Protein AF-A0A3L6STB2-F1 (afdb_monomer)

Radius of gyration: 24.0 Å; Cα contacts (8 Å, |Δi|>4): 529; chains: 1; bounding box: 56×58×70 Å

Foldseek 3Di:
DADPDPPDDDDDPVRVCPDPPDDVDDDDDDDPVVVLVVQQFFDDAFDDPVPADDPPGHRGHDDDDPDDDDDDDDDDDDDDDDDWDWDKDQFDPASLAEEEEAEEDDALAACLQQAVLSVVLQVVPGADDDPNVQLVSCLVHYQAYEYEGGQWAAQAKAKEWDQQCVVVLCVLPVDYHHDDDPPDDCCCVCPVSVGTYMYIYRDDDDHHPQPSHNPSHPVCCCPGTDVVCVSSVVSSVSRVSLLCCCFWVPDRRTQLLRVLVVLVVVQVVVVVVCPPHPDDCVVVNVVSVVSNVVSVVVVVVVVVVVVPDDDDTGGHMYIRHYD

Organism: Panicum miliaceum (NCBI:txid4540)

Sequence (323 aa):
MWASSDGCERLSVEEAMRTDDMPLIPALPVSARDAMEIHGAIGGAVAPAGWQGRKDGPVYRLGPGPAVLNLTYLGNDTMATIENVFAIIEGAEEPDRYVILGNHRDAWTFGASDPNSGTAAMIETGSTEWVEENQEMLSSRAVAYLNIDVSVVDPGFLPSTTPQLDKLLQEITKVVLRLGDGGSDYSAFAQHAGIPSMNIVFGEGPGYPVYHSLYDDYVWMAKFGDPGFRRHVAAASIWGMMALRLANDEIIPFNYMSYASELEAYTKVLENGLKGTTVTCSPLYNSIKDLRTAATKANNEQKEYFVYLYPAVKTCKLACLAL

Nearest PDB structures (foldseek):
  3fec-assembly1_A  TM=8.776E-01  e=2.153E-17  Homo sapiens
  5d29-assembly1_A-2  TM=8.837E-01  e=7.493E-17  Homo sapiens
  2c6c-assembly1_A-2  TM=8.767E-01  e=7.976E-17  Homo sapiens
  7zqs-assembly1_D  TM=8.408E-01  e=1.830E-12  Homo sapiens
  6wrv-assembly1_E  TM=8.395E-01  e=7.215E-12  Homo sapiens

Structure (mmCIF, N/CA/C/O backbone):
data_AF-A0A3L6STB2-F1
#
_entry.id   AF-A0A3L6STB2-F1
#
loop_
_atom_site.group_PDB
_atom_site.id
_atom_site.type_symbol
_atom_site.label_atom_id
_atom_site.label_alt_id
_atom_site.label_comp_id
_atom_site.label_asym_id
_atom_site.label_entity_id
_atom_site.label_seq_id
_atom_site.pdbx_PDB_ins_code
_atom_site.Cartn_x
_atom_site.Cartn_y
_atom_site.Cartn_z
_atom_site.occupancy
_atom_site.B_iso_or_equiv
_atom_site.auth_seq_id
_atom_site.auth_comp_id
_atom_site.auth_asym_id
_atom_site.auth_atom_id
_atom_site.pdbx_PDB_model_num
ATOM 1 N N . MET A 1 1 ? -15.589 7.011 -5.390 1.00 58.09 1 MET A N 1
ATOM 2 C CA . MET A 1 1 ? -15.873 6.603 -6.790 1.00 58.09 1 MET A CA 1
ATOM 3 C C . MET A 1 1 ? -17.269 5.985 -6.822 1.00 58.09 1 MET A C 1
ATOM 5 O O . MET A 1 1 ? -17.983 6.172 -5.843 1.00 58.09 1 ME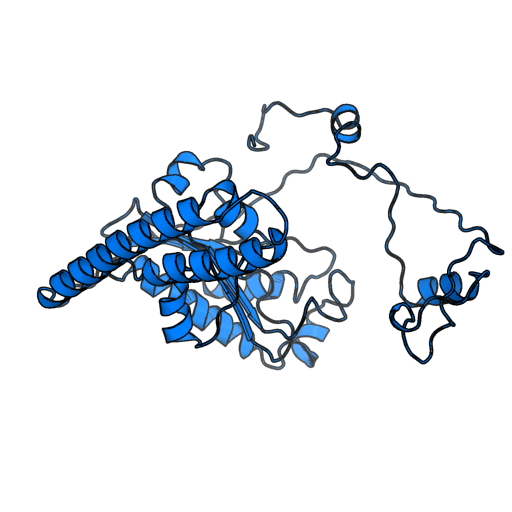T A O 1
ATOM 9 N N . TRP A 1 2 ? -17.700 5.346 -7.910 1.00 72.69 2 TRP A N 1
ATOM 10 C CA . TRP A 1 2 ? -18.906 4.501 -7.945 1.00 72.69 2 TRP A CA 1
ATOM 11 C C . TRP A 1 2 ? -18.439 3.077 -8.284 1.00 72.69 2 TRP A C 1
ATOM 13 O O . TRP A 1 2 ? -17.549 2.940 -9.120 1.00 72.69 2 TRP A O 1
ATOM 23 N N . ALA A 1 3 ? -19.005 2.048 -7.648 1.00 82.56 3 ALA A N 1
ATOM 24 C CA . ALA A 1 3 ? -18.597 0.658 -7.873 1.00 82.56 3 ALA A CA 1
ATOM 25 C C . ALA A 1 3 ? -18.819 0.222 -9.336 1.00 82.56 3 ALA A C 1
ATOM 27 O O . ALA A 1 3 ? -19.795 0.637 -9.972 1.00 82.56 3 ALA A O 1
ATOM 28 N N . SER A 1 4 ? -17.964 -0.660 -9.867 1.00 85.12 4 SER A N 1
ATOM 29 C CA . SER A 1 4 ? -18.067 -1.175 -11.249 1.00 85.12 4 SER A CA 1
ATOM 30 C C . SER A 1 4 ? -19.144 -2.266 -11.405 1.00 85.12 4 SER A C 1
ATOM 32 O O . SER A 1 4 ? -18.900 -3.341 -11.950 1.00 85.12 4 SER A O 1
ATOM 34 N N . SER A 1 5 ? -20.363 -2.002 -10.934 1.00 87.06 5 SER A N 1
ATOM 35 C CA . SER A 1 5 ? -21.489 -2.942 -10.946 1.00 87.06 5 SER A CA 1
ATOM 36 C C . SER A 1 5 ? -22.222 -3.027 -12.296 1.00 87.06 5 SER A C 1
ATOM 38 O O . SER A 1 5 ? -21.994 -2.241 -13.230 1.00 87.06 5 SER A O 1
ATOM 40 N N . ASP A 1 6 ? -23.117 -4.009 -12.420 1.00 85.94 6 ASP A N 1
ATOM 41 C CA . ASP A 1 6 ? -24.005 -4.144 -13.576 1.00 85.94 6 ASP A CA 1
ATOM 42 C C . ASP A 1 6 ? -24.894 -2.904 -13.736 1.00 85.94 6 ASP A C 1
ATOM 44 O O . ASP A 1 6 ? -25.554 -2.447 -12.804 1.00 85.94 6 ASP A O 1
ATOM 48 N N . GLY A 1 7 ? -24.909 -2.348 -14.949 1.00 84.56 7 GLY A N 1
ATOM 49 C CA . GLY A 1 7 ? -25.684 -1.151 -15.277 1.00 84.56 7 GLY A CA 1
ATOM 50 C C . GLY A 1 7 ? -25.113 0.178 -14.763 1.00 84.56 7 GLY A C 1
ATOM 51 O O . GLY A 1 7 ? -25.726 1.209 -15.036 1.00 84.56 7 GLY A O 1
ATOM 52 N N . CYS A 1 8 ? -23.965 0.200 -14.068 1.00 86.06 8 CYS A N 1
ATOM 53 C CA . CYS A 1 8 ? -23.343 1.467 -13.671 1.00 86.06 8 CYS A CA 1
ATOM 54 C C . CYS A 1 8 ? -22.773 2.244 -14.876 1.00 86.06 8 CYS A C 1
ATOM 56 O O . CYS A 1 8 ? -22.322 1.656 -15.870 1.00 86.06 8 CYS A O 1
ATOM 58 N N . GLU A 1 9 ? -22.812 3.575 -14.783 1.00 88.44 9 GLU A N 1
ATOM 59 C CA . GLU A 1 9 ? -22.258 4.488 -15.785 1.00 88.44 9 GLU A CA 1
ATOM 60 C C . GLU A 1 9 ? -20.727 4.384 -15.820 1.00 88.44 9 GLU A C 1
ATOM 62 O O . GLU A 1 9 ? -20.067 4.339 -14.782 1.00 88.44 9 GLU A O 1
ATOM 67 N N . ARG A 1 10 ? -20.159 4.321 -17.027 1.00 87.06 10 ARG A N 1
ATOM 68 C CA . ARG A 1 10 ? -18.723 4.152 -17.270 1.00 87.06 10 ARG A CA 1
ATOM 69 C C . ARG A 1 10 ? -18.280 5.125 -18.354 1.00 87.06 10 ARG A C 1
ATOM 71 O O . ARG A 1 10 ? -18.954 5.244 -19.376 1.00 87.06 10 ARG A O 1
ATOM 78 N N . LEU A 1 11 ? -17.134 5.773 -18.147 1.00 88.19 11 LEU A N 1
ATOM 79 C CA . LEU A 1 11 ? -16.456 6.529 -19.201 1.00 88.19 11 LEU A CA 1
ATOM 80 C C . LEU A 1 11 ? -16.048 5.580 -20.334 1.00 88.19 11 LEU A C 1
ATOM 82 O O . LEU A 1 11 ? -15.663 4.435 -20.084 1.00 88.19 11 LEU A O 1
ATOM 86 N N . SER A 1 12 ? -16.086 6.052 -21.579 1.00 88.19 12 SER A N 1
ATOM 87 C CA . SER A 1 12 ? -15.455 5.321 -22.679 1.00 88.19 12 SER A CA 1
ATOM 88 C C . SER A 1 12 ? -13.927 5.343 -22.547 1.00 88.19 12 SER A C 1
ATOM 90 O O . SER A 1 12 ? -13.353 6.245 -21.935 1.00 88.19 12 SER A O 1
ATOM 92 N N . VAL A 1 13 ? -13.243 4.382 -23.179 1.00 84.69 13 VAL A N 1
ATOM 93 C CA . VAL A 1 13 ? -11.767 4.353 -23.218 1.00 84.69 13 VAL A CA 1
ATOM 94 C C . VAL A 1 13 ? -11.203 5.644 -23.830 1.00 84.69 13 VAL A C 1
ATOM 96 O O . VAL A 1 13 ? -10.175 6.135 -23.377 1.00 84.69 13 VAL A O 1
ATOM 99 N N . GLU A 1 14 ? -11.892 6.252 -24.804 1.00 86.62 14 GLU A N 1
ATOM 100 C CA . GLU A 1 14 ? -11.466 7.530 -25.390 1.00 86.62 14 GLU A CA 1
ATOM 101 C C . GLU A 1 14 ? -11.609 8.710 -24.411 1.00 86.62 14 GLU A C 1
ATOM 103 O O . GLU A 1 14 ? -10.814 9.643 -24.461 1.00 86.62 14 GLU A O 1
ATOM 108 N N . GLU A 1 15 ? -12.589 8.685 -23.506 1.00 90.50 15 GLU A N 1
ATOM 109 C CA . GLU A 1 15 ? -12.740 9.705 -22.462 1.00 90.50 15 GLU A CA 1
ATOM 110 C C . GLU A 1 15 ? -11.736 9.504 -21.324 1.00 90.50 15 GLU A C 1
ATOM 112 O O . GLU A 1 15 ? -11.123 10.476 -20.891 1.00 90.50 15 GLU A O 1
ATOM 117 N N . ALA A 1 16 ? -11.497 8.257 -20.903 1.00 87.06 16 ALA A N 1
ATOM 118 C CA . ALA A 1 16 ? -10.466 7.922 -19.920 1.00 87.06 16 ALA A CA 1
ATOM 119 C C . ALA A 1 16 ? -9.059 8.318 -20.411 1.00 87.06 16 ALA A C 1
ATOM 121 O O . ALA A 1 16 ? -8.317 8.980 -19.697 1.00 87.06 16 ALA A O 1
ATOM 122 N N . MET A 1 17 ? -8.717 8.024 -21.670 1.00 85.19 17 MET A N 1
ATOM 123 C CA . MET A 1 17 ? -7.436 8.416 -22.289 1.00 85.19 17 MET A CA 1
ATOM 124 C C . MET A 1 17 ? -7.285 9.936 -22.527 1.00 85.19 17 MET A C 1
ATOM 126 O O . MET A 1 17 ? -6.275 10.373 -23.080 1.00 85.19 17 MET A O 1
ATOM 130 N N . ARG A 1 18 ? -8.277 10.752 -22.139 1.00 88.12 18 ARG A N 1
ATOM 131 C CA . ARG A 1 18 ? -8.217 12.224 -22.135 1.00 88.12 18 ARG A CA 1
ATOM 132 C C . ARG A 1 18 ? -8.130 12.821 -20.723 1.00 88.12 18 ARG A C 1
ATOM 134 O O . ARG A 1 18 ? -8.061 14.046 -20.625 1.00 88.12 18 ARG A O 1
ATOM 141 N N . THR A 1 19 ? -8.165 12.018 -19.655 1.00 87.19 19 THR A N 1
ATOM 142 C CA . THR A 1 19 ? -7.909 12.507 -18.290 1.00 87.19 19 THR A CA 1
ATOM 143 C C . THR A 1 19 ? -6.409 12.519 -17.989 1.00 87.19 19 THR A 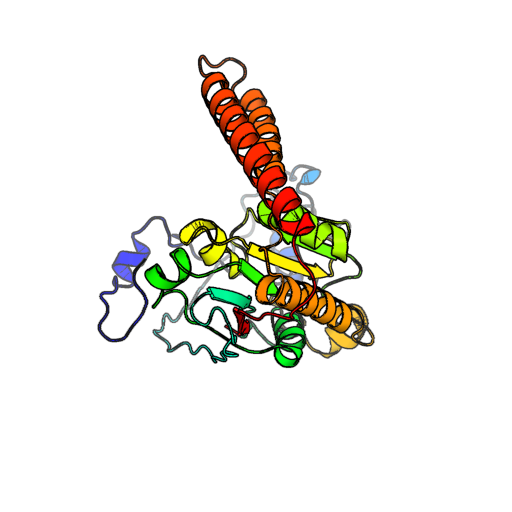C 1
ATOM 145 O O . THR A 1 19 ? -5.615 11.883 -18.683 1.00 87.19 19 THR A O 1
ATOM 148 N N . ASP A 1 20 ? -6.013 13.234 -16.934 1.00 87.81 20 ASP A N 1
ATOM 149 C CA . ASP A 1 20 ? -4.628 13.245 -16.443 1.00 87.81 20 ASP A CA 1
ATOM 150 C C . ASP A 1 20 ? -4.241 11.940 -15.701 1.00 87.81 20 ASP A C 1
ATOM 152 O O . ASP A 1 20 ? -3.094 11.790 -15.281 1.00 87.81 20 ASP A O 1
ATOM 156 N N . ASP A 1 21 ? -5.177 10.993 -15.540 1.00 85.75 21 ASP A N 1
ATOM 157 C CA . ASP A 1 21 ? -4.970 9.725 -14.820 1.00 85.75 21 ASP A CA 1
ATOM 158 C C . ASP A 1 21 ? -4.314 8.639 -15.697 1.00 85.75 21 ASP A C 1
ATOM 160 O O . ASP A 1 21 ? -3.726 7.690 -15.175 1.00 85.75 21 ASP A O 1
ATOM 164 N N . MET A 1 22 ? -4.405 8.761 -17.029 1.00 86.94 22 MET A N 1
ATOM 165 C CA . MET A 1 22 ? -3.928 7.750 -17.981 1.00 86.94 22 MET A CA 1
ATOM 166 C C . MET A 1 22 ? -2.554 8.102 -18.588 1.00 86.94 22 MET A C 1
ATOM 168 O O . MET A 1 22 ? -2.287 9.260 -18.923 1.00 86.94 22 MET A O 1
ATOM 172 N N . PRO A 1 23 ? -1.655 7.117 -18.798 1.00 85.69 23 PRO A N 1
ATOM 173 C CA . PRO A 1 23 ? -0.322 7.369 -19.339 1.00 85.69 23 PRO A CA 1
ATOM 174 C C . PRO A 1 23 ? -0.367 7.766 -20.824 1.00 85.69 23 PRO A C 1
ATOM 176 O O . PRO A 1 23 ? -0.561 6.935 -21.708 1.00 85.69 23 PRO A O 1
ATOM 179 N N . LEU A 1 24 ? -0.084 9.040 -21.110 1.00 86.50 24 LEU A N 1
ATOM 180 C CA . LEU A 1 24 ? -0.103 9.623 -22.464 1.00 86.50 24 LEU A CA 1
ATOM 181 C C . LEU A 1 24 ? 1.001 9.110 -23.420 1.00 86.50 24 LEU A C 1
ATOM 183 O O . LEU A 1 24 ? 1.069 9.547 -24.570 1.00 86.50 24 LEU A O 1
ATOM 187 N N . ILE A 1 25 ? 1.891 8.221 -22.962 1.00 87.25 25 ILE A N 1
ATOM 188 C CA . ILE A 1 25 ? 2.961 7.607 -23.763 1.00 87.25 25 ILE A CA 1
ATOM 189 C C . ILE A 1 25 ? 3.081 6.102 -23.460 1.00 87.25 25 ILE A C 1
ATOM 191 O O . ILE A 1 25 ? 2.944 5.712 -22.300 1.00 87.25 25 ILE A O 1
ATOM 195 N N . PRO A 1 26 ? 3.390 5.244 -24.455 1.00 87.50 26 PRO A N 1
ATOM 196 C CA . PRO A 1 26 ? 3.620 3.823 -24.210 1.00 87.50 26 PRO A CA 1
ATOM 197 C C . PRO A 1 26 ? 4.824 3.574 -23.294 1.00 87.50 26 PRO A C 1
ATOM 199 O O . PRO A 1 26 ? 5.911 4.108 -23.522 1.00 87.50 26 PRO A O 1
ATOM 202 N N . ALA A 1 27 ? 4.645 2.690 -22.314 1.00 89.06 27 ALA A N 1
ATOM 203 C CA . ALA A 1 27 ? 5.707 2.151 -21.473 1.00 89.06 27 ALA A CA 1
ATOM 204 C C . ALA A 1 27 ? 5.807 0.630 -21.670 1.00 89.06 27 ALA A C 1
ATOM 206 O O . ALA A 1 27 ? 4.800 -0.044 -21.876 1.00 89.06 27 ALA A O 1
ATOM 207 N N . LEU A 1 28 ? 7.025 0.088 -21.616 1.00 91.31 28 LEU A N 1
ATOM 208 C CA . LEU A 1 28 ? 7.284 -1.345 -21.756 1.00 91.31 28 LEU A CA 1
ATOM 209 C C . LEU A 1 28 ? 8.453 -1.744 -20.839 1.00 91.31 28 LEU A C 1
ATOM 211 O O . LEU A 1 28 ? 9.566 -1.257 -21.062 1.00 91.31 28 LEU A O 1
ATOM 215 N N . PRO A 1 29 ? 8.252 -2.607 -19.825 1.00 92.12 29 PRO A N 1
ATOM 216 C CA . PRO A 1 29 ? 9.364 -3.180 -19.076 1.00 92.12 29 PRO A CA 1
ATOM 217 C C . PRO A 1 29 ? 10.189 -4.108 -19.980 1.00 92.12 29 PRO A C 1
ATOM 219 O O . PRO A 1 29 ? 9.651 -4.849 -20.800 1.00 92.12 29 PRO A O 1
ATOM 222 N N . VAL A 1 30 ? 11.511 -4.079 -19.815 1.00 93.75 30 VAL A N 1
ATOM 223 C CA . VAL A 1 30 ? 12.467 -4.922 -20.554 1.00 93.75 30 VAL A CA 1
ATOM 224 C C . VAL A 1 30 ? 13.374 -5.660 -19.576 1.00 93.75 30 VAL A C 1
ATOM 226 O O . VAL A 1 30 ? 13.556 -5.216 -18.440 1.00 93.75 30 VAL A O 1
ATOM 229 N N . SER A 1 31 ? 13.964 -6.787 -19.987 1.00 93.81 31 SER A N 1
ATOM 230 C CA . SER A 1 31 ? 14.858 -7.516 -19.084 1.00 93.81 31 SER A CA 1
ATOM 231 C C . SER A 1 31 ? 16.138 -6.719 -18.816 1.00 93.81 31 SER A C 1
ATOM 233 O O . SER A 1 31 ? 16.605 -5.947 -19.657 1.00 93.81 31 SER A O 1
ATOM 235 N N . ALA A 1 32 ? 16.776 -6.963 -17.668 1.00 90.81 32 ALA A N 1
ATOM 236 C CA . ALA A 1 32 ? 18.059 -6.340 -17.338 1.00 90.81 32 ALA A CA 1
ATOM 237 C C . ALA A 1 32 ? 19.168 -6.638 -18.373 1.00 90.81 32 ALA A C 1
ATOM 239 O O . ALA A 1 32 ? 20.130 -5.879 -18.467 1.00 90.81 32 ALA A O 1
ATOM 240 N N . ARG A 1 33 ? 19.037 -7.713 -19.167 1.00 92.94 33 ARG A N 1
ATOM 241 C CA . ARG A 1 33 ? 19.947 -8.026 -20.280 1.00 92.94 33 ARG A CA 1
ATOM 242 C C . ARG A 1 33 ? 19.729 -7.071 -21.451 1.00 92.94 33 ARG A C 1
ATOM 244 O O . ARG A 1 33 ? 20.685 -6.470 -21.927 1.00 92.94 33 ARG A O 1
ATOM 251 N N . ASP A 1 34 ? 18.483 -6.893 -21.871 1.00 94.00 34 ASP A N 1
ATOM 252 C CA . ASP A 1 34 ? 18.141 -6.030 -23.007 1.00 94.00 34 ASP A CA 1
ATOM 253 C C . ASP A 1 34 ? 18.397 -4.556 -22.655 1.00 94.00 34 ASP A C 1
ATOM 255 O O . ASP A 1 34 ? 18.924 -3.796 -23.465 1.00 94.00 34 ASP A O 1
ATOM 259 N N . ALA A 1 35 ? 18.142 -4.174 -21.398 1.00 92.88 35 ALA A N 1
ATOM 260 C CA . ALA A 1 35 ? 18.522 -2.875 -20.851 1.00 92.88 35 ALA A CA 1
ATOM 261 C C . ALA A 1 35 ? 20.043 -2.625 -20.900 1.00 92.88 35 ALA A C 1
ATOM 263 O O . ALA A 1 35 ? 20.459 -1.497 -21.156 1.00 92.88 35 ALA A O 1
ATOM 264 N N . MET A 1 36 ? 20.889 -3.645 -20.694 1.00 91.94 36 MET A N 1
ATOM 265 C CA . MET A 1 36 ? 22.347 -3.500 -20.827 1.00 91.94 36 MET A CA 1
ATOM 266 C C . MET A 1 36 ? 22.774 -3.248 -22.279 1.00 91.94 36 MET A C 1
ATOM 268 O O . MET A 1 36 ? 23.619 -2.382 -22.503 1.00 91.94 36 MET A O 1
ATOM 272 N N . GLU A 1 37 ? 22.172 -3.927 -23.259 1.00 92.56 37 GLU A N 1
ATOM 273 C CA . GLU A 1 37 ? 22.428 -3.655 -24.684 1.00 92.56 37 GLU A CA 1
ATOM 274 C C . GLU A 1 37 ? 21.970 -2.236 -25.069 1.00 92.56 37 GLU A C 1
ATOM 276 O O . GLU A 1 37 ? 22.721 -1.481 -25.691 1.00 92.56 37 GLU A O 1
ATOM 281 N N . ILE A 1 38 ? 20.776 -1.822 -24.618 1.00 93.12 38 ILE A N 1
ATOM 282 C CA . ILE A 1 38 ? 20.252 -0.463 -24.825 1.00 93.12 38 ILE A CA 1
ATOM 283 C C . ILE A 1 38 ? 21.192 0.579 -24.201 1.00 93.12 38 ILE A C 1
ATOM 285 O O . ILE A 1 38 ? 21.632 1.488 -24.901 1.00 93.12 38 ILE A O 1
ATOM 289 N N . HIS A 1 39 ? 21.561 0.446 -22.922 1.00 92.88 39 HIS A N 1
ATOM 290 C CA . HIS A 1 39 ? 22.469 1.387 -22.253 1.00 92.88 39 HIS A CA 1
ATOM 291 C C . HIS A 1 39 ? 23.873 1.412 -22.874 1.00 92.88 39 HIS A C 1
ATOM 293 O O . HIS A 1 39 ? 24.483 2.479 -22.930 1.00 92.88 39 HIS A O 1
ATOM 299 N N . GLY A 1 40 ? 24.377 0.279 -23.376 1.00 92.19 40 GLY A N 1
ATOM 300 C CA . GLY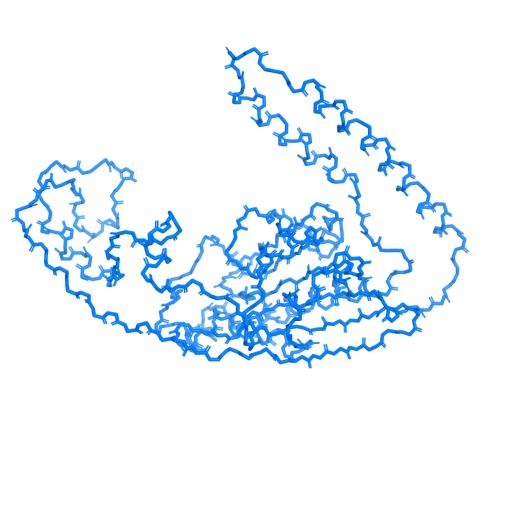 A 1 40 ? 25.635 0.213 -24.127 1.00 92.19 40 GLY A CA 1
ATOM 301 C C . GLY A 1 40 ? 25.594 0.970 -25.461 1.00 92.19 40 GLY A C 1
ATOM 302 O O . GLY A 1 40 ? 26.625 1.464 -25.918 1.00 92.19 40 GLY A O 1
ATOM 303 N N . ALA A 1 41 ? 24.406 1.114 -26.053 1.00 93.56 41 ALA A N 1
ATOM 304 C CA . ALA A 1 41 ? 24.170 1.839 -27.298 1.00 93.56 41 ALA A CA 1
ATOM 305 C C . ALA A 1 41 ? 23.848 3.341 -27.115 1.00 93.56 41 ALA A C 1
ATOM 307 O O . ALA A 1 41 ? 23.752 4.064 -28.112 1.00 93.56 41 ALA A O 1
ATOM 308 N N . ILE A 1 42 ? 23.708 3.832 -25.874 1.00 93.31 42 ILE A N 1
ATOM 309 C CA . ILE A 1 42 ? 23.514 5.261 -25.573 1.00 93.31 42 ILE A CA 1
ATOM 310 C C . ILE A 1 42 ? 24.865 5.995 -25.588 1.00 93.31 42 ILE A C 1
ATOM 312 O O . ILE A 1 42 ? 25.826 5.613 -24.927 1.00 93.31 42 ILE A O 1
ATOM 316 N N . GLY A 1 43 ? 24.929 7.094 -26.333 1.00 93.19 43 GLY A N 1
ATOM 317 C CA . GLY A 1 43 ? 26.060 8.009 -26.450 1.00 93.19 43 GLY A CA 1
ATOM 318 C C . GLY A 1 43 ? 25.905 9.270 -25.596 1.00 93.19 43 GLY A C 1
ATOM 319 O O . GLY A 1 43 ? 25.225 9.283 -24.575 1.00 93.19 43 GLY A O 1
ATOM 320 N N . GLY A 1 44 ? 26.567 10.353 -26.005 1.00 93.88 44 GLY A N 1
ATOM 321 C CA . GLY A 1 44 ? 26.551 11.616 -25.263 1.00 93.88 44 GLY A CA 1
ATOM 322 C C . GLY A 1 44 ? 27.355 11.579 -23.957 1.00 93.88 44 GLY A C 1
ATOM 323 O O . GLY A 1 44 ? 28.279 10.773 -23.787 1.00 93.88 44 GLY A O 1
ATOM 324 N N . ALA A 1 45 ? 27.037 12.500 -23.045 1.00 96.12 45 ALA A N 1
ATOM 325 C CA . ALA A 1 45 ? 27.754 12.677 -21.783 1.00 96.12 45 ALA A CA 1
ATOM 326 C C . ALA A 1 45 ? 27.566 11.483 -20.829 1.00 96.12 45 ALA A C 1
ATOM 328 O O . ALA A 1 45 ? 26.501 10.871 -20.790 1.00 96.12 45 ALA A O 1
ATOM 329 N N . VAL A 1 46 ? 28.596 11.169 -20.037 1.00 96.75 46 VAL A N 1
ATOM 330 C CA . VAL A 1 46 ? 28.515 10.160 -18.965 1.00 96.75 46 VAL A CA 1
ATOM 331 C C . VAL A 1 46 ? 27.571 10.661 -17.869 1.00 96.75 46 VAL A C 1
ATOM 333 O O . VAL A 1 46 ? 27.666 11.817 -17.457 1.00 96.75 46 VAL A O 1
ATOM 336 N N . ALA A 1 47 ? 26.657 9.803 -17.414 1.00 96.56 47 ALA A N 1
ATOM 337 C CA . ALA A 1 47 ? 25.700 10.145 -16.368 1.00 96.56 47 ALA A CA 1
ATOM 338 C C . ALA A 1 47 ? 26.404 10.337 -15.003 1.00 96.56 47 ALA A C 1
ATOM 340 O O . ALA A 1 47 ? 27.442 9.706 -14.765 1.00 96.56 47 ALA A O 1
ATOM 341 N N . PRO A 1 48 ? 25.863 11.171 -14.090 1.00 97.31 48 PRO A N 1
ATOM 342 C CA . PRO A 1 48 ? 26.433 11.383 -12.757 1.00 97.31 48 PRO A CA 1
ATOM 343 C C . PRO A 1 48 ? 26.699 10.074 -12.001 1.00 97.31 48 PRO A C 1
ATOM 345 O O . PRO A 1 48 ? 26.007 9.082 -12.205 1.00 97.31 48 PRO A O 1
ATOM 348 N N . ALA A 1 49 ? 27.668 10.068 -11.080 1.00 94.69 49 ALA A N 1
ATOM 349 C CA . ALA A 1 49 ? 28.082 8.843 -10.382 1.00 94.69 49 ALA A CA 1
ATOM 350 C C . ALA A 1 49 ? 26.927 8.128 -9.645 1.00 94.69 49 ALA A C 1
ATOM 352 O O . ALA A 1 49 ? 26.860 6.905 -9.669 1.00 94.69 49 ALA A O 1
ATOM 353 N N . GLY A 1 50 ? 25.991 8.881 -9.054 1.00 95.69 50 GLY A N 1
ATOM 354 C CA . GLY A 1 50 ? 24.788 8.337 -8.405 1.00 95.69 50 GLY A CA 1
ATOM 355 C C . GLY A 1 50 ? 23.670 7.889 -9.359 1.00 95.69 50 GLY A C 1
ATOM 356 O O . GLY A 1 50 ? 22.614 7.492 -8.887 1.00 95.69 50 GLY A O 1
ATOM 357 N N . TRP A 1 51 ? 23.868 7.993 -10.678 1.00 95.44 51 TRP A N 1
ATOM 358 C CA . TRP A 1 51 ? 22.960 7.502 -11.728 1.00 95.44 51 TRP A CA 1
ATOM 359 C C . TRP A 1 51 ? 23.545 6.287 -12.475 1.00 95.44 51 TRP A C 1
ATOM 361 O O . TRP A 1 51 ? 22.953 5.816 -13.443 1.00 95.44 51 TRP A O 1
ATOM 371 N N . GLN A 1 52 ? 24.723 5.796 -12.079 1.00 95.62 52 GLN A N 1
ATOM 372 C CA . GLN A 1 52 ? 25.341 4.611 -12.678 1.00 95.62 52 GLN A CA 1
ATOM 373 C C . GLN A 1 52 ? 24.707 3.327 -12.126 1.00 95.62 52 GLN A C 1
ATOM 375 O O . GLN A 1 52 ? 24.356 3.256 -10.949 1.00 95.62 52 GLN A O 1
ATOM 380 N N . GLY A 1 53 ? 24.575 2.309 -12.980 1.00 91.88 53 GLY A N 1
ATOM 381 C CA . GLY A 1 53 ? 24.044 0.999 -12.605 1.00 91.88 53 GLY A CA 1
ATOM 382 C C . GLY A 1 53 ? 25.068 0.077 -11.930 1.00 91.88 53 GLY A C 1
ATOM 383 O O . GLY A 1 53 ? 26.008 0.507 -11.259 1.00 91.88 53 GLY A O 1
ATOM 384 N N . ARG A 1 54 ? 24.887 -1.235 -12.126 1.00 87.62 54 ARG A N 1
ATOM 385 C CA . ARG A 1 54 ? 25.794 -2.275 -11.612 1.00 87.62 54 ARG A CA 1
ATOM 386 C C . ARG A 1 54 ? 27.239 -2.077 -12.100 1.00 87.62 54 ARG A C 1
ATOM 388 O O . ARG A 1 54 ? 27.471 -1.705 -13.246 1.00 87.62 54 ARG A O 1
ATOM 395 N N . LYS A 1 55 ? 28.215 -2.369 -11.231 1.00 86.69 55 LYS A N 1
ATOM 396 C CA . LYS A 1 55 ? 29.659 -2.103 -11.431 1.00 86.69 55 LYS A CA 1
ATOM 397 C C . LYS A 1 55 ? 30.275 -2.778 -12.671 1.00 86.69 55 LYS A C 1
ATOM 399 O O . LYS A 1 55 ? 31.296 -2.323 -13.174 1.00 86.69 55 LYS A O 1
ATOM 404 N N . ASP A 1 56 ? 29.677 -3.875 -13.111 1.00 88.94 56 ASP A N 1
ATOM 405 C CA . ASP A 1 56 ? 30.030 -4.704 -14.266 1.00 88.94 56 ASP A CA 1
ATOM 406 C C . ASP A 1 56 ? 29.101 -4.478 -15.480 1.00 88.94 56 ASP A C 1
ATOM 408 O O . ASP A 1 56 ? 29.164 -5.220 -16.457 1.00 88.94 56 ASP A O 1
ATOM 412 N N . GLY A 1 57 ? 28.234 -3.463 -15.423 1.00 89.69 57 GLY A N 1
ATOM 413 C CA . GLY A 1 57 ? 27.391 -3.024 -16.533 1.00 89.69 57 GLY A CA 1
ATOM 414 C C . GLY A 1 57 ? 28.093 -2.033 -17.475 1.00 89.69 57 GLY A C 1
ATOM 415 O O . GLY A 1 57 ? 29.240 -1.641 -17.240 1.00 89.69 57 GLY A O 1
ATOM 416 N N . PRO A 1 58 ? 27.411 -1.592 -18.548 1.00 93.56 58 PRO A N 1
ATOM 417 C CA . PRO A 1 58 ? 27.890 -0.491 -19.380 1.00 93.56 58 PRO A CA 1
ATOM 418 C C . PRO A 1 58 ? 27.955 0.816 -18.573 1.00 93.56 58 PRO A C 1
ATOM 420 O O . PRO A 1 58 ? 27.195 1.015 -17.627 1.00 93.56 58 PRO A O 1
ATOM 423 N N . VAL A 1 59 ? 28.823 1.747 -18.977 1.00 94.44 59 VAL A N 1
ATOM 424 C CA . VAL A 1 59 ? 28.844 3.104 -18.404 1.00 94.44 59 VAL A CA 1
ATOM 425 C C . VAL A 1 59 ? 27.598 3.852 -18.867 1.00 94.44 59 VAL A C 1
ATOM 427 O O . VAL A 1 59 ? 27.473 4.156 -20.054 1.00 94.44 59 VAL A O 1
ATOM 430 N N . TYR A 1 60 ? 26.699 4.179 -17.939 1.00 95.50 60 TYR A N 1
ATOM 431 C CA . TYR A 1 60 ? 25.451 4.870 -18.250 1.00 95.50 60 TYR A CA 1
ATOM 432 C C . TYR A 1 60 ? 25.741 6.299 -18.718 1.00 95.50 60 TYR A C 1
ATOM 434 O O . TYR A 1 60 ? 26.621 6.999 -18.195 1.00 95.50 60 TYR A O 1
ATOM 442 N N . ARG A 1 61 ? 24.988 6.733 -19.727 1.00 95.44 61 ARG A N 1
ATOM 443 C CA . ARG A 1 61 ? 25.136 8.014 -20.420 1.00 95.44 61 ARG A CA 1
ATOM 444 C C . ARG A 1 61 ? 23.773 8.662 -20.636 1.00 95.44 61 ARG A C 1
ATOM 446 O O . ARG A 1 61 ? 22.747 7.994 -20.571 1.00 95.44 61 ARG A O 1
ATOM 453 N N . LEU A 1 62 ? 23.782 9.968 -20.879 1.00 95.06 62 LEU A N 1
ATOM 454 C CA . LEU A 1 62 ? 22.581 10.805 -20.962 1.00 95.06 62 LEU A CA 1
ATOM 455 C C . LEU A 1 62 ? 21.984 10.898 -22.381 1.00 95.06 62 LEU A C 1
ATOM 457 O O . LEU A 1 62 ? 20.931 11.505 -22.555 1.00 95.06 62 LEU A O 1
ATOM 461 N N . GLY A 1 63 ? 22.640 10.323 -23.397 1.00 93.56 63 GLY A N 1
ATOM 462 C CA . GLY A 1 63 ? 22.220 10.443 -24.795 1.00 93.56 63 GLY A CA 1
ATOM 463 C C . GLY A 1 63 ? 22.410 11.861 -25.362 1.00 93.56 63 GLY A C 1
ATOM 464 O O . GLY A 1 63 ? 23.187 12.650 -24.810 1.00 93.56 63 GLY A O 1
ATOM 465 N N . PRO A 1 64 ? 21.722 12.205 -26.469 1.00 91.12 64 PRO A N 1
ATOM 466 C CA . PRO A 1 64 ? 20.904 11.331 -27.320 1.00 91.12 64 PRO A CA 1
ATOM 467 C C . PRO A 1 64 ? 21.745 10.480 -28.294 1.00 91.12 64 PRO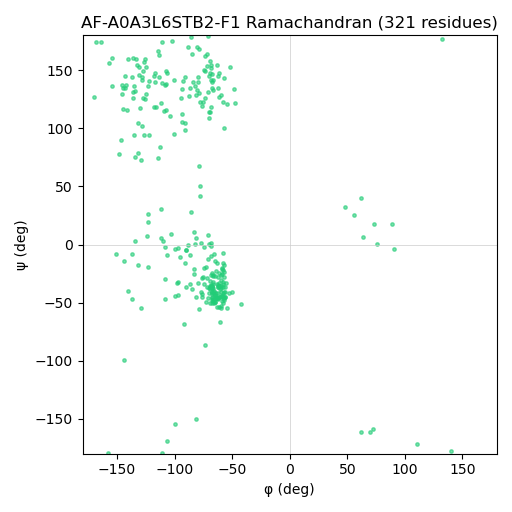 A C 1
ATOM 469 O O . PRO A 1 64 ? 22.929 10.747 -28.508 1.00 91.12 64 PRO A O 1
ATOM 472 N N . GLY A 1 65 ? 21.112 9.485 -28.929 1.00 81.19 65 GLY A N 1
ATOM 473 C CA . GLY A 1 65 ? 21.728 8.634 -29.960 1.00 81.19 65 GLY A CA 1
ATOM 474 C C . GLY A 1 65 ? 22.926 7.817 -29.446 1.00 81.19 65 GLY A C 1
ATOM 475 O O . GLY A 1 65 ? 23.063 7.666 -28.236 1.00 81.19 65 GLY A O 1
ATOM 476 N N . PRO A 1 66 ? 23.809 7.299 -30.327 1.00 89.75 66 PRO A N 1
ATOM 477 C CA . PRO A 1 66 ? 23.661 7.246 -31.785 1.00 89.75 66 PRO A CA 1
ATOM 478 C C . PRO A 1 66 ? 22.625 6.212 -32.255 1.00 89.75 66 PRO A C 1
ATOM 480 O O . PRO A 1 66 ? 22.159 6.309 -33.386 1.00 89.75 66 PRO A O 1
ATOM 483 N N . ALA A 1 67 ? 22.265 5.237 -31.416 1.00 87.56 67 ALA A N 1
ATOM 484 C CA . ALA A 1 67 ? 21.231 4.261 -31.739 1.00 87.56 67 ALA A CA 1
ATOM 485 C C . ALA A 1 67 ? 19.822 4.880 -31.720 1.00 87.56 67 ALA A C 1
ATOM 487 O O . ALA A 1 67 ? 19.559 5.850 -31.007 1.00 87.56 67 ALA A O 1
ATOM 488 N N . VAL A 1 68 ? 18.914 4.281 -32.492 1.00 90.69 68 VAL A N 1
ATOM 489 C CA . VAL A 1 68 ? 17.482 4.604 -32.512 1.00 90.69 68 VAL A CA 1
ATOM 490 C C . VAL A 1 68 ? 16.724 3.370 -32.038 1.00 90.69 68 VAL A C 1
ATOM 492 O O . VAL A 1 68 ? 16.806 2.318 -32.670 1.00 90.69 68 VAL A O 1
ATOM 495 N N . LEU A 1 69 ? 16.002 3.498 -30.926 1.00 90.62 69 LEU A N 1
ATOM 496 C CA . LEU A 1 69 ? 15.100 2.462 -30.432 1.00 90.62 69 LEU A CA 1
ATOM 497 C C . LEU A 1 69 ? 13.730 2.631 -31.103 1.00 90.62 69 LEU A C 1
AT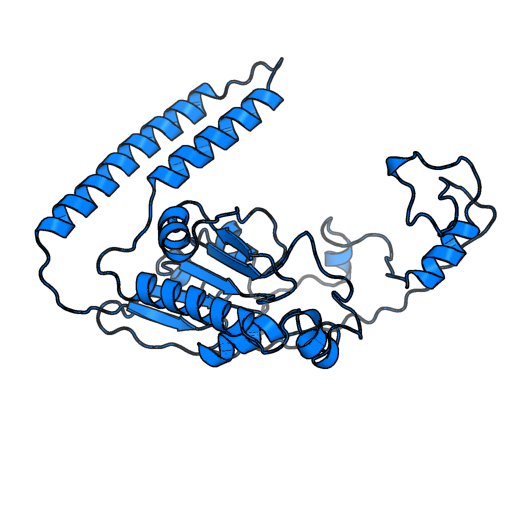OM 499 O O . LEU A 1 69 ? 13.217 3.746 -31.178 1.00 90.62 69 LEU A O 1
ATOM 503 N N . ASN A 1 70 ? 13.139 1.533 -31.572 1.00 92.12 70 ASN A N 1
ATOM 504 C CA . ASN A 1 70 ? 11.761 1.501 -32.055 1.00 92.12 70 ASN A CA 1
ATOM 505 C C . ASN A 1 70 ? 10.922 0.659 -31.087 1.00 92.12 70 ASN A C 1
ATOM 507 O O . ASN A 1 70 ? 11.249 -0.505 -30.858 1.00 92.12 70 ASN A O 1
ATOM 511 N N . LEU A 1 71 ? 9.869 1.249 -30.521 1.00 91.69 71 LEU A N 1
ATOM 512 C CA . LEU A 1 71 ? 8.941 0.587 -29.607 1.00 91.69 71 LEU A CA 1
ATOM 513 C C . LEU A 1 71 ? 7.608 0.399 -30.332 1.00 91.69 71 LEU A C 1
ATOM 515 O O . LEU A 1 71 ? 6.922 1.369 -30.645 1.00 91.69 71 LEU A O 1
ATOM 519 N N . THR A 1 72 ? 7.235 -0.859 -30.561 1.00 90.81 72 THR A N 1
ATOM 520 C CA . THR A 1 72 ? 5.910 -1.238 -31.063 1.00 90.81 72 THR A CA 1
ATOM 521 C C . THR A 1 72 ? 5.138 -1.888 -29.924 1.00 90.81 72 THR A C 1
ATOM 523 O O . THR A 1 72 ? 5.530 -2.951 -29.447 1.00 90.81 72 THR A O 1
ATOM 526 N N . TYR A 1 73 ? 4.046 -1.258 -29.499 1.00 86.69 73 TYR A N 1
ATOM 527 C CA . TYR A 1 73 ? 3.123 -1.788 -28.498 1.00 86.69 73 TYR A CA 1
ATOM 528 C C . TYR A 1 73 ? 1.808 -2.191 -29.173 1.00 86.69 73 TYR A C 1
ATOM 530 O O . TYR A 1 73 ? 1.311 -1.474 -30.039 1.00 86.69 73 TYR A O 1
ATOM 538 N N . LEU A 1 74 ? 1.266 -3.345 -28.783 1.00 87.56 74 LEU A N 1
ATOM 539 C CA . LEU A 1 74 ? -0.003 -3.891 -29.267 1.00 87.56 74 LEU A CA 1
ATOM 540 C C . LEU A 1 74 ? -0.829 -4.329 -28.051 1.00 87.56 74 LEU A C 1
ATOM 542 O O . LEU A 1 74 ? -0.835 -5.502 -27.684 1.00 87.56 74 LEU A O 1
ATOM 546 N N . GLY A 1 75 ? -1.455 -3.353 -27.394 1.00 81.81 75 GLY A N 1
ATOM 547 C CA . GLY A 1 75 ? -2.406 -3.587 -26.308 1.00 81.81 75 GLY A CA 1
ATOM 548 C C . GLY A 1 75 ? -3.736 -4.154 -26.808 1.00 81.81 75 GLY A C 1
ATOM 549 O O . GLY A 1 75 ? -4.045 -4.100 -27.999 1.00 81.81 75 GLY A O 1
ATOM 550 N N . ASN A 1 76 ? -4.520 -4.698 -25.881 1.00 83.00 76 ASN A N 1
ATOM 551 C CA . ASN A 1 76 ? -5.863 -5.209 -26.132 1.00 83.00 76 ASN A CA 1
ATOM 552 C C . ASN A 1 76 ? -6.719 -4.972 -24.883 1.00 83.00 76 ASN A C 1
ATOM 554 O O . ASN A 1 76 ? -6.761 -5.816 -23.987 1.00 83.00 76 ASN A O 1
ATOM 558 N N . ASP A 1 77 ? -7.366 -3.811 -24.828 1.00 81.31 77 ASP A N 1
ATOM 559 C CA . ASP A 1 77 ? -8.170 -3.391 -23.682 1.00 81.31 77 ASP A CA 1
ATOM 560 C C . ASP A 1 77 ? -9.506 -4.149 -23.670 1.00 81.31 77 ASP A C 1
ATOM 562 O O . ASP A 1 77 ? -10.274 -4.103 -24.635 1.00 81.31 77 ASP A O 1
ATOM 566 N N . THR A 1 78 ? -9.798 -4.862 -22.581 1.00 84.56 78 THR A N 1
ATOM 567 C CA . THR A 1 78 ? -11.012 -5.682 -22.449 1.00 84.56 78 THR A CA 1
ATOM 568 C C . THR A 1 78 ? -11.668 -5.508 -21.091 1.00 84.56 78 THR A C 1
ATOM 570 O O . THR A 1 78 ? -11.019 -5.674 -20.063 1.00 84.56 78 THR A O 1
ATOM 573 N N . MET A 1 79 ? -12.982 -5.280 -21.095 1.00 84.44 79 MET A N 1
ATOM 574 C CA . MET A 1 79 ? -13.826 -5.471 -19.914 1.00 84.44 79 MET A CA 1
ATOM 575 C C . MET A 1 79 ? -13.782 -6.945 -19.490 1.00 84.44 79 MET A C 1
ATOM 577 O O . MET A 1 79 ? -14.059 -7.827 -20.306 1.00 84.44 79 MET A O 1
ATOM 581 N N . ALA A 1 80 ? -13.469 -7.199 -18.222 1.00 87.50 80 ALA A N 1
ATOM 582 C CA . ALA A 1 80 ? -13.466 -8.522 -17.608 1.00 87.50 80 ALA A CA 1
ATOM 583 C C . ALA A 1 80 ? -14.241 -8.489 -16.283 1.00 87.50 80 ALA A C 1
ATOM 585 O O . ALA A 1 80 ? -14.316 -7.449 -15.628 1.00 87.50 80 ALA A O 1
ATOM 586 N N . THR A 1 81 ? -14.812 -9.626 -15.891 1.00 89.94 81 THR A N 1
ATOM 587 C CA . THR A 1 81 ? -15.389 -9.814 -14.555 1.00 89.94 81 THR A CA 1
ATOM 588 C C . THR A 1 81 ? -14.268 -10.120 -13.564 1.00 89.94 81 THR A C 1
ATOM 590 O O . THR A 1 81 ? -13.430 -10.978 -13.839 1.00 89.94 81 THR A O 1
ATOM 593 N N . ILE A 1 82 ? -14.280 -9.438 -12.420 1.00 87.94 82 ILE A N 1
ATOM 594 C CA . ILE A 1 82 ? -13.468 -9.755 -11.238 1.00 87.94 82 ILE A CA 1
ATOM 595 C C . ILE A 1 82 ? -14.380 -10.345 -10.152 1.00 87.94 82 ILE A C 1
ATOM 597 O O . ILE A 1 82 ? -15.568 -10.024 -10.111 1.00 87.94 82 ILE A O 1
ATOM 601 N N . GLU A 1 83 ? -13.851 -11.233 -9.309 1.00 86.44 83 GLU A N 1
ATOM 602 C CA . GLU A 1 83 ? -14.624 -11.984 -8.309 1.00 86.44 83 GLU A CA 1
ATOM 603 C C . GLU A 1 83 ? -13.893 -12.023 -6.960 1.00 86.44 83 GLU A C 1
ATOM 605 O O . GLU A 1 83 ? -12.765 -12.509 -6.893 1.00 86.44 83 GLU A O 1
ATOM 610 N N . ASN A 1 84 ? -14.567 -11.603 -5.887 1.00 79.81 84 ASN A N 1
ATOM 611 C CA . ASN A 1 84 ? -14.068 -11.649 -4.506 1.00 79.81 84 ASN A CA 1
ATOM 612 C C . ASN A 1 84 ? -14.805 -12.785 -3.741 1.00 79.81 84 ASN A C 1
ATOM 614 O O . ASN A 1 84 ? -15.966 -13.066 -4.055 1.00 79.81 84 ASN A O 1
ATOM 618 N N . VAL A 1 85 ? -14.180 -13.476 -2.770 1.00 78.06 85 VAL A N 1
ATOM 619 C CA . VAL A 1 85 ? -14.706 -14.749 -2.186 1.00 78.06 85 VAL A CA 1
ATOM 620 C C . VAL A 1 85 ? -14.946 -14.736 -0.652 1.00 78.06 85 VAL A C 1
ATOM 622 O O . VAL A 1 85 ? -14.052 -15.050 0.134 1.00 78.06 85 VAL A O 1
ATOM 625 N N . PHE A 1 86 ? -16.180 -14.443 -0.217 1.00 73.50 86 PHE A N 1
ATOM 626 C CA . PHE A 1 86 ? -16.493 -13.837 1.098 1.00 73.50 86 PHE A CA 1
ATOM 627 C C . PHE A 1 86 ? -16.761 -14.822 2.252 1.00 73.50 86 PHE A C 1
ATOM 629 O O . PHE A 1 86 ? -17.469 -15.816 2.079 1.00 73.50 86 PHE A O 1
ATOM 636 N N . ALA A 1 87 ? -16.336 -14.469 3.472 1.00 72.81 87 ALA A N 1
ATOM 637 C CA . ALA A 1 87 ? -16.658 -15.159 4.722 1.00 72.81 87 ALA A CA 1
ATOM 638 C C . ALA A 1 87 ? -16.859 -14.185 5.905 1.00 72.81 87 ALA A C 1
ATOM 640 O O . ALA A 1 87 ? -16.056 -13.288 6.148 1.00 72.81 87 ALA A O 1
ATOM 641 N N . ILE A 1 88 ? -17.918 -14.392 6.698 1.00 81.25 88 ILE A N 1
ATOM 642 C CA . ILE A 1 88 ? -18.203 -13.615 7.918 1.00 81.25 88 ILE A CA 1
ATOM 643 C C . ILE A 1 88 ? -18.415 -14.579 9.086 1.00 81.25 88 ILE A C 1
ATOM 645 O O . ILE A 1 88 ? -19.284 -15.449 9.025 1.00 81.25 88 ILE A O 1
ATOM 649 N N . ILE A 1 89 ? -17.664 -14.390 10.171 1.00 77.94 89 ILE A N 1
ATOM 650 C CA . ILE A 1 89 ? -17.897 -15.052 11.457 1.00 77.94 89 ILE A CA 1
ATOM 651 C C . ILE A 1 89 ? -18.762 -14.118 12.307 1.00 77.94 89 ILE A C 1
ATOM 653 O O . ILE A 1 89 ? -18.321 -13.034 12.698 1.00 77.94 89 ILE A O 1
ATOM 657 N N . GLU A 1 90 ? -20.008 -14.515 12.579 1.00 81.12 90 GLU A N 1
ATOM 658 C CA . GLU A 1 90 ? -20.941 -13.699 13.362 1.00 81.12 90 GLU A CA 1
ATOM 659 C C . GLU A 1 90 ? -20.526 -13.606 14.841 1.00 81.12 90 GLU A C 1
ATOM 661 O O . GLU A 1 90 ? -20.552 -14.595 15.571 1.00 81.12 90 GLU A O 1
ATOM 666 N N . GLY A 1 91 ? -20.159 -12.398 15.279 1.00 80.00 91 GLY A N 1
ATOM 667 C CA . GLY A 1 91 ? -19.895 -12.073 16.681 1.00 80.00 91 GLY A CA 1
ATOM 668 C C . GLY A 1 91 ? -21.166 -12.057 17.526 1.00 80.00 91 GLY A C 1
ATOM 669 O O . GLY A 1 91 ? -22.232 -11.666 17.047 1.00 80.00 91 GLY A O 1
ATOM 670 N N . ALA A 1 92 ? -21.050 -12.477 18.786 1.00 80.56 92 ALA A N 1
ATOM 671 C CA . ALA A 1 92 ? -22.199 -12.727 19.653 1.00 80.56 92 ALA A CA 1
ATOM 672 C C . ALA A 1 92 ? -22.772 -11.477 20.349 1.00 80.56 92 ALA A C 1
ATOM 674 O O . ALA A 1 92 ? -23.948 -11.495 20.709 1.00 80.56 92 ALA A O 1
ATOM 675 N N . GLU A 1 93 ? -21.976 -10.419 20.560 1.00 82.00 93 GLU A N 1
ATOM 676 C CA . GLU A 1 93 ? -22.423 -9.189 21.241 1.00 82.00 93 GLU A CA 1
ATOM 677 C C . GLU A 1 93 ? -22.575 -7.998 20.285 1.00 82.00 93 GLU A C 1
ATOM 679 O O . GLU A 1 93 ? -23.621 -7.352 20.295 1.00 82.00 93 GLU A O 1
ATOM 684 N N . GLU A 1 94 ? -21.591 -7.743 19.413 1.00 84.06 94 GLU A N 1
ATOM 685 C CA . GLU A 1 94 ? -21.670 -6.690 18.384 1.00 84.06 94 GLU A CA 1
ATOM 686 C C . GLU A 1 94 ? -21.678 -7.276 16.952 1.00 84.06 94 GLU A C 1
ATOM 688 O O . GLU A 1 94 ? -20.688 -7.174 16.218 1.00 84.06 94 GLU A O 1
ATOM 693 N N . PRO A 1 95 ? -22.802 -7.868 16.492 1.00 84.56 95 PRO A N 1
ATOM 694 C CA . PRO A 1 95 ? -22.972 -8.351 15.116 1.00 84.56 95 PRO A CA 1
ATOM 695 C C . PRO A 1 95 ? -23.093 -7.216 14.077 1.00 84.56 95 PRO A C 1
ATOM 697 O O . PRO A 1 95 ? -23.395 -7.465 12.904 1.00 84.56 95 PRO A O 1
ATOM 700 N N . ASP A 1 96 ? -22.865 -5.970 14.492 1.00 86.31 96 ASP A N 1
ATOM 701 C CA . ASP A 1 96 ? -22.779 -4.775 13.665 1.00 86.31 96 ASP A CA 1
ATOM 702 C C . ASP A 1 96 ? -21.441 -4.012 13.835 1.00 86.31 96 ASP A C 1
ATOM 704 O O . ASP A 1 96 ? -21.364 -2.850 13.440 1.00 86.31 96 ASP A O 1
ATOM 708 N N . ARG A 1 97 ? -20.375 -4.642 14.359 1.00 84.62 97 ARG A N 1
ATOM 709 C CA . ARG A 1 97 ? -18.993 -4.106 14.356 1.00 84.62 97 ARG A CA 1
ATOM 710 C C . ARG A 1 97 ? -18.017 -5.076 13.711 1.00 84.62 97 ARG A C 1
ATOM 712 O O . ARG A 1 97 ? -17.987 -6.237 14.095 1.00 84.62 97 ARG A O 1
ATOM 719 N N . TYR A 1 98 ? -17.216 -4.593 12.763 1.00 84.44 98 TYR A N 1
ATOM 720 C CA . TYR A 1 98 ? -16.444 -5.439 11.849 1.00 84.44 98 TYR A CA 1
ATOM 721 C C . TYR A 1 98 ? -14.942 -5.222 12.015 1.00 84.44 98 TYR A C 1
ATOM 723 O O . TYR A 1 98 ? -14.437 -4.129 11.756 1.00 84.44 98 TYR A O 1
ATOM 731 N N . VAL A 1 99 ? -14.222 -6.274 12.396 1.00 83.75 99 VAL A N 1
ATOM 732 C CA . VAL A 1 99 ? -12.770 -6.371 12.196 1.00 83.75 99 VAL A CA 1
ATOM 733 C C . VAL A 1 99 ? -12.519 -7.096 10.886 1.00 83.75 99 VAL A C 1
ATOM 735 O O . VAL A 1 99 ? -13.156 -8.116 10.624 1.00 83.75 99 VAL A O 1
ATOM 738 N N . ILE A 1 100 ? -11.614 -6.554 10.074 1.00 85.56 100 ILE A N 1
ATOM 739 C CA . ILE A 1 100 ? -11.410 -6.977 8.691 1.00 85.56 100 ILE A CA 1
ATOM 740 C C . ILE A 1 100 ? -9.954 -7.407 8.458 1.00 85.56 100 ILE A C 1
ATOM 742 O O . ILE A 1 100 ? -9.039 -6.719 8.908 1.00 85.56 100 ILE A O 1
ATOM 746 N N . LEU A 1 101 ? -9.738 -8.518 7.744 1.00 82.06 101 LEU A N 1
ATOM 747 C CA . LEU A 1 101 ? -8.420 -9.124 7.473 1.00 82.06 101 LEU A CA 1
ATOM 748 C C . LEU A 1 101 ? -8.195 -9.344 5.962 1.00 82.06 101 LEU A C 1
ATOM 750 O O . LEU A 1 101 ? -8.643 -10.375 5.499 1.00 82.06 101 LEU A O 1
ATOM 754 N N . GLY A 1 102 ? -7.561 -8.459 5.181 1.00 82.38 102 GLY A N 1
ATOM 755 C CA . GLY A 1 102 ? -7.495 -8.602 3.705 1.00 82.38 102 GLY A CA 1
ATOM 756 C C . GLY A 1 102 ? -6.127 -8.865 3.057 1.00 82.38 102 GLY A C 1
ATOM 757 O O . GLY A 1 102 ? -5.079 -8.682 3.677 1.00 82.38 102 GLY A O 1
ATOM 758 N N . ASN A 1 103 ? -6.181 -9.336 1.807 1.00 83.00 103 ASN A N 1
ATOM 759 C CA . ASN A 1 103 ? -5.086 -9.800 0.941 1.00 83.00 103 ASN A CA 1
ATOM 760 C C . ASN A 1 103 ? -5.647 -9.998 -0.480 1.00 83.00 103 ASN A C 1
ATOM 762 O O . ASN A 1 103 ? -6.615 -10.745 -0.572 1.00 83.00 103 ASN A O 1
ATOM 766 N N . HIS A 1 104 ? -5.087 -9.435 -1.554 1.00 86.75 104 HIS A N 1
ATOM 767 C CA . HIS A 1 104 ? -5.476 -9.819 -2.926 1.00 86.75 104 HIS A CA 1
ATOM 768 C C . HIS A 1 104 ? -4.946 -11.199 -3.362 1.00 86.75 104 HIS A C 1
ATOM 770 O O . HIS A 1 104 ? -4.063 -11.779 -2.731 1.00 86.75 104 HIS A O 1
ATOM 776 N N . ARG A 1 105 ? -5.547 -11.770 -4.412 1.00 87.69 105 ARG A N 1
ATOM 777 C CA . ARG A 1 105 ? -5.345 -13.159 -4.872 1.00 87.69 105 ARG A CA 1
ATOM 778 C C . ARG A 1 105 ? -4.889 -13.264 -6.331 1.00 87.69 105 ARG A C 1
ATOM 780 O O . ARG A 1 105 ? -4.406 -14.319 -6.747 1.00 87.69 105 ARG A O 1
ATOM 787 N N . ASP A 1 106 ? -5.089 -12.222 -7.132 1.00 89.50 106 ASP A N 1
ATOM 788 C CA . ASP A 1 106 ? -4.620 -12.168 -8.514 1.00 89.50 106 ASP A CA 1
ATOM 789 C C . ASP A 1 106 ? -3.102 -11.942 -8.577 1.00 89.50 106 ASP A C 1
ATOM 791 O O . ASP A 1 106 ? -2.509 -11.345 -7.687 1.00 89.50 106 ASP A O 1
ATOM 795 N N . ALA A 1 107 ? -2.450 -12.454 -9.621 1.00 91.69 107 ALA A N 1
ATOM 796 C CA . ALA A 1 107 ? -0.998 -12.391 -9.751 1.00 91.69 107 ALA A CA 1
ATOM 797 C C . ALA A 1 107 ? -0.576 -12.181 -11.205 1.00 91.69 107 ALA A C 1
ATOM 799 O O . ALA A 1 107 ? -1.142 -12.774 -12.125 1.00 91.69 107 ALA A O 1
ATOM 800 N N . TRP A 1 108 ? 0.508 -11.430 -11.413 1.00 91.25 108 TRP A N 1
ATOM 801 C CA . TRP A 1 108 ? 1.090 -11.217 -12.744 1.00 91.25 108 TRP A CA 1
ATOM 802 C C . TRP A 1 108 ? 1.598 -12.500 -13.419 1.00 91.25 108 TRP A C 1
ATOM 804 O O . TRP A 1 108 ? 1.663 -12.556 -14.647 1.00 91.25 108 TRP A O 1
ATOM 814 N N . THR A 1 109 ? 2.007 -13.515 -12.644 1.00 92.12 109 THR A N 1
ATOM 815 C CA . THR A 1 109 ? 2.481 -14.809 -13.176 1.00 92.12 109 THR A CA 1
ATOM 816 C C . THR A 1 109 ? 2.071 -15.997 -12.287 1.00 92.12 109 THR A C 1
ATOM 818 O O . THR A 1 109 ? 0.946 -16.470 -12.394 1.00 92.12 109 THR A O 1
ATOM 821 N N . PHE A 1 110 ? 2.965 -16.500 -11.428 1.00 92.25 110 PHE A N 1
ATOM 822 C CA . PHE A 1 110 ? 2.669 -17.512 -10.405 1.00 92.25 110 PHE A CA 1
ATOM 823 C C . PHE A 1 110 ? 2.436 -16.878 -9.031 1.00 92.25 110 PHE A C 1
ATOM 825 O O . PHE A 1 110 ? 1.628 -17.390 -8.263 1.00 92.25 110 PHE A O 1
ATOM 832 N N . GLY A 1 111 ? 3.135 -15.777 -8.739 1.00 91.00 111 GLY A N 1
ATOM 833 C CA . GLY A 1 111 ? 2.874 -14.924 -7.584 1.00 91.00 111 GLY A CA 1
ATOM 834 C C . GLY A 1 111 ? 3.042 -15.604 -6.232 1.00 91.00 111 GLY A C 1
ATOM 835 O O . GLY A 1 111 ? 2.194 -15.443 -5.357 1.00 91.00 111 GLY A O 1
ATOM 836 N N . ALA A 1 112 ? 4.068 -16.445 -6.071 1.00 90.31 112 ALA A N 1
ATOM 837 C CA . ALA A 1 112 ? 4.267 -17.218 -4.843 1.00 90.31 112 ALA A CA 1
ATOM 838 C C . ALA A 1 112 ? 4.594 -16.341 -3.622 1.00 90.31 112 ALA A C 1
ATOM 840 O O . ALA A 1 112 ? 4.316 -16.735 -2.489 1.00 90.31 112 ALA A O 1
ATOM 841 N N . SER A 1 113 ? 5.180 -15.172 -3.863 1.00 89.00 113 SER A N 1
ATOM 842 C CA . SER A 1 113 ? 5.338 -14.077 -2.922 1.00 89.00 113 SER A CA 1
ATOM 843 C C . SER A 1 113 ? 4.147 -13.121 -3.066 1.00 89.00 113 SER A C 1
ATOM 845 O O . SER A 1 113 ? 3.290 -13.103 -2.180 1.00 89.00 113 SER A O 1
ATOM 847 N N . ASP A 1 114 ? 4.048 -12.408 -4.192 1.00 89.00 114 ASP A N 1
ATOM 848 C CA . ASP A 1 114 ? 2.983 -11.441 -4.513 1.00 89.00 114 ASP A CA 1
ATOM 849 C C . ASP A 1 114 ? 1.855 -12.124 -5.314 1.00 89.00 114 ASP A C 1
ATOM 851 O O . ASP A 1 114 ? 2.069 -12.426 -6.492 1.00 89.00 114 ASP A O 1
ATOM 855 N N . PRO A 1 115 ? 0.678 -12.421 -4.722 1.00 89.00 115 PRO A N 1
ATOM 856 C CA . PRO A 1 115 ? 0.276 -12.235 -3.322 1.00 89.00 115 PRO A CA 1
ATOM 857 C C . PRO A 1 115 ? 0.084 -13.551 -2.547 1.00 89.00 115 PRO A C 1
ATOM 859 O O . PRO A 1 115 ? -0.350 -13.536 -1.392 1.00 89.00 115 PRO A O 1
ATOM 862 N N . ASN A 1 116 ? 0.395 -14.714 -3.140 1.00 89.75 116 ASN A N 1
ATOM 863 C CA . ASN A 1 116 ? 0.012 -16.011 -2.564 1.00 89.75 116 ASN A CA 1
ATOM 864 C C . ASN A 1 116 ? 0.691 -16.314 -1.216 1.00 89.75 116 ASN A C 1
ATOM 866 O O . ASN A 1 116 ? 0.230 -17.197 -0.490 1.00 89.75 116 ASN A O 1
ATOM 870 N N . SER A 1 117 ? 1.742 -15.581 -0.833 1.00 87.25 117 SER A N 1
ATOM 871 C CA . SER A 1 117 ? 2.302 -15.658 0.521 1.00 87.25 117 SER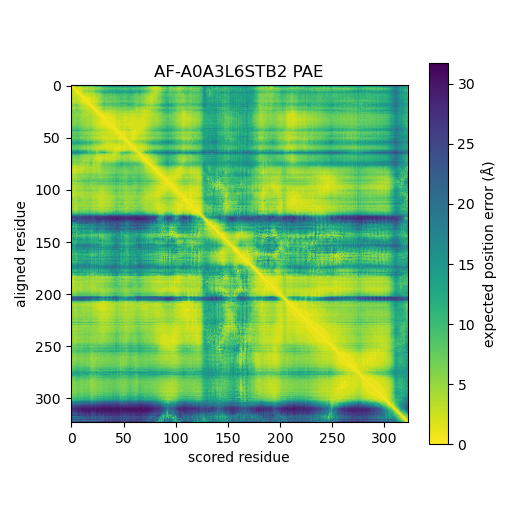 A CA 1
ATOM 872 C C . SER A 1 117 ? 1.347 -15.085 1.578 1.00 87.25 117 SER A C 1
ATOM 874 O O . SER A 1 117 ? 1.242 -15.649 2.674 1.00 87.25 117 SER A O 1
ATOM 876 N N . GLY A 1 118 ? 0.623 -14.005 1.266 1.00 84.38 118 GLY A N 1
ATOM 877 C CA . GLY A 1 118 ? -0.489 -13.502 2.069 1.00 84.38 118 GLY A CA 1
ATOM 878 C C . GLY A 1 118 ? -1.695 -14.420 1.978 1.00 84.38 118 GLY A C 1
ATOM 879 O O . GLY A 1 118 ? -2.196 -14.846 3.017 1.00 84.38 118 GLY A O 1
ATOM 880 N N . THR A 1 119 ? -2.059 -14.863 0.771 1.00 85.25 119 THR A N 1
ATOM 881 C CA . THR A 1 119 ? -3.184 -15.790 0.552 1.00 85.25 119 THR A CA 1
ATOM 882 C C . THR A 1 119 ? -3.002 -17.102 1.326 1.00 85.25 119 THR A C 1
ATOM 884 O O . THR A 1 119 ? -3.965 -17.666 1.835 1.00 85.25 119 THR A O 1
ATOM 887 N N . ALA A 1 120 ? -1.767 -17.575 1.517 1.00 83.88 120 ALA A N 1
ATOM 888 C CA . ALA A 1 120 ? -1.468 -18.717 2.380 1.00 83.88 120 ALA A CA 1
ATOM 889 C C . ALA A 1 120 ? -1.684 -18.407 3.875 1.00 83.88 120 ALA A C 1
ATOM 891 O O . ALA A 1 120 ? -2.400 -19.144 4.550 1.00 83.88 120 ALA A O 1
ATOM 892 N N . ALA A 1 121 ? -1.124 -17.306 4.396 1.00 80.06 121 ALA A N 1
ATOM 893 C CA . ALA A 1 121 ? -1.345 -16.871 5.787 1.00 80.06 121 ALA A CA 1
ATOM 894 C C . ALA A 1 121 ? -2.835 -16.596 6.092 1.00 80.06 121 ALA A C 1
ATOM 896 O O . ALA A 1 121 ? -3.301 -16.716 7.226 1.00 80.06 121 ALA A O 1
ATOM 897 N N . MET A 1 122 ? -3.578 -16.252 5.048 1.00 75.56 122 MET A N 1
ATOM 898 C CA . MET A 1 122 ? -4.996 -15.950 5.033 1.00 75.56 122 MET A CA 1
ATOM 899 C C . MET A 1 122 ? -5.881 -17.180 4.867 1.00 75.56 122 MET A C 1
ATOM 901 O O . MET A 1 122 ? -6.922 -17.216 5.497 1.00 75.56 122 MET A O 1
ATOM 905 N N . ILE A 1 123 ? -5.516 -18.228 4.129 1.00 72.19 123 ILE A N 1
ATOM 906 C CA . ILE A 1 123 ? -6.312 -19.474 4.117 1.00 72.19 123 ILE A CA 1
ATOM 907 C C . ILE A 1 123 ? -6.266 -20.172 5.487 1.00 72.19 123 ILE A C 1
ATOM 909 O O . ILE A 1 123 ? -7.248 -20.788 5.897 1.00 72.19 123 ILE A O 1
ATOM 913 N N . GLU A 1 124 ? -5.198 -19.964 6.259 1.00 62.81 124 GLU A N 1
ATOM 914 C CA . GLU A 1 124 ? -5.139 -20.310 7.686 1.00 62.81 124 GLU A CA 1
ATOM 915 C C . GLU A 1 124 ? -6.035 -19.389 8.577 1.00 62.81 124 GLU A C 1
ATOM 917 O O . GLU A 1 124 ? -6.076 -19.588 9.792 1.00 62.81 124 GLU A O 1
ATOM 922 N N . THR A 1 125 ? -6.762 -18.401 8.004 1.00 56.22 125 THR A N 1
ATOM 923 C CA . THR A 1 125 ? -7.518 -17.337 8.724 1.00 56.22 125 THR A CA 1
ATOM 924 C C . THR A 1 125 ? -8.935 -16.922 8.157 1.00 56.22 125 THR A C 1
ATOM 926 O O . THR A 1 125 ? -9.829 -16.724 8.979 1.00 56.22 125 THR A O 1
ATOM 929 N N . GLY A 1 126 ? -9.215 -16.804 6.831 1.00 46.56 126 GLY A N 1
ATOM 930 C CA . GLY A 1 126 ? -10.524 -16.576 6.108 1.00 46.56 126 GLY A CA 1
ATOM 931 C C . GLY A 1 126 ? -10.562 -15.458 4.985 1.00 46.56 126 GLY A C 1
ATOM 932 O O . GLY A 1 126 ? -9.536 -14.819 4.810 1.00 46.56 126 GLY A O 1
ATOM 933 N N . SER A 1 127 ? -11.679 -15.202 4.227 1.00 39.31 127 SER A N 1
ATOM 934 C CA . SER A 1 127 ? -11.708 -14.614 2.815 1.00 39.31 127 SER A CA 1
ATOM 935 C C . SER A 1 127 ? -12.808 -13.532 2.331 1.00 39.31 127 SER A C 1
ATOM 937 O O . SER A 1 127 ? -13.844 -13.447 2.971 1.00 39.31 127 SER A O 1
ATOM 939 N N . THR A 1 128 ? -12.646 -12.686 1.240 1.00 45.88 128 THR A N 1
ATOM 940 C CA . THR A 1 128 ? -13.144 -11.234 0.980 1.00 45.88 128 THR A CA 1
ATOM 941 C C . THR A 1 128 ? -14.328 -10.993 -0.051 1.00 45.88 128 THR A C 1
ATOM 943 O O . THR A 1 128 ? -14.882 -11.967 -0.494 1.00 45.88 128 THR A O 1
ATOM 946 N N . GLU A 1 129 ? -14.788 -9.816 -0.584 1.00 47.19 129 GLU A N 1
ATOM 947 C CA . GLU A 1 129 ? -14.528 -8.345 -0.397 1.00 47.19 129 GLU A CA 1
ATOM 948 C C . GLU A 1 129 ? -15.718 -7.484 -0.786 1.00 47.19 129 GLU A C 1
ATOM 950 O O . GLU A 1 129 ? -16.341 -7.672 -1.826 1.00 47.19 129 GLU A O 1
ATOM 955 N N . TRP A 1 130 ? -15.981 -6.499 0.058 1.00 47.84 130 TRP A N 1
ATOM 956 C CA . TRP A 1 130 ? -17.305 -5.970 0.314 1.00 47.84 130 TRP A CA 1
ATOM 957 C C . TRP A 1 130 ? -17.352 -4.429 0.313 1.00 47.84 130 TRP A C 1
ATOM 959 O O . TRP A 1 130 ? -18.387 -3.838 0.615 1.00 47.84 130 TRP A O 1
ATOM 969 N N . VAL A 1 131 ? -16.231 -3.760 0.031 1.00 43.97 131 VAL A N 1
ATOM 970 C CA . VAL A 1 131 ? -15.955 -2.382 0.462 1.00 43.97 131 VAL A CA 1
ATOM 971 C C . VAL A 1 131 ? -16.598 -1.334 -0.425 1.00 43.97 131 VAL A C 1
ATOM 973 O O . VAL A 1 131 ? -17.208 -0.400 0.100 1.00 43.97 131 VAL A O 1
ATOM 976 N N . GLU A 1 132 ? -16.510 -1.488 -1.747 1.00 47.75 132 GLU A N 1
ATOM 977 C CA . GLU A 1 132 ? -17.074 -0.506 -2.682 1.00 47.75 132 GLU A CA 1
ATOM 978 C C . GLU A 1 132 ? -18.606 -0.444 -2.621 1.00 47.75 132 GLU A C 1
ATOM 980 O O . GLU A 1 132 ? -19.187 0.638 -2.693 1.00 47.75 132 GLU A O 1
ATOM 985 N N . GLU A 1 133 ? -19.269 -1.590 -2.449 1.00 45.53 133 GLU A N 1
ATOM 986 C CA . GLU A 1 133 ? -20.730 -1.665 -2.319 1.00 45.53 133 GLU A CA 1
ATOM 987 C C . GLU A 1 133 ? -21.213 -1.108 -0.963 1.00 45.53 133 GLU A C 1
ATOM 989 O O . GLU A 1 133 ? -22.314 -0.567 -0.872 1.00 45.53 133 GLU A O 1
ATOM 994 N N . ASN A 1 134 ? -20.393 -1.190 0.095 1.00 57.88 134 ASN A N 1
ATOM 995 C CA . ASN A 1 134 ? -20.847 -0.990 1.476 1.00 57.88 134 ASN A CA 1
ATOM 996 C C . ASN A 1 134 ? -20.106 0.126 2.238 1.00 57.88 134 ASN A C 1
ATOM 998 O O . ASN A 1 134 ? -20.063 0.124 3.473 1.00 57.88 134 ASN A O 1
ATOM 1002 N N . GLN A 1 135 ? -19.571 1.120 1.521 1.00 53.62 135 GLN A N 1
ATOM 1003 C CA . GLN A 1 135 ? -18.819 2.255 2.076 1.00 53.62 135 GLN A CA 1
ATOM 1004 C C . GLN A 1 135 ? -19.536 2.976 3.242 1.00 53.62 135 GLN A C 1
ATOM 1006 O O . GLN A 1 135 ? -18.897 3.300 4.247 1.00 53.62 135 GLN A O 1
ATOM 1011 N N . GLU A 1 136 ? -20.856 3.195 3.167 1.00 61.22 136 GLU A N 1
ATOM 1012 C CA . GLU A 1 136 ? -21.640 3.825 4.252 1.00 61.22 136 GLU A CA 1
ATOM 1013 C C . GLU A 1 136 ? -21.726 2.954 5.517 1.00 61.22 136 GLU A C 1
ATOM 1015 O O . GLU A 1 136 ? -21.737 3.454 6.646 1.00 61.22 136 GLU A O 1
ATOM 1020 N N . MET A 1 137 ? -21.769 1.632 5.348 1.00 71.12 137 MET A N 1
ATOM 1021 C CA . MET A 1 137 ? -21.810 0.694 6.465 1.00 71.12 137 MET A CA 1
ATOM 1022 C C . MET A 1 137 ? -20.422 0.568 7.095 1.00 71.12 137 MET A C 1
ATOM 1024 O O . MET A 1 137 ? -20.290 0.697 8.308 1.00 71.12 137 MET A O 1
ATOM 1028 N N . LEU A 1 138 ? -19.368 0.427 6.289 1.00 62.38 138 LEU A N 1
ATOM 1029 C CA . LEU A 1 138 ? -17.994 0.344 6.783 1.00 62.38 138 LEU A CA 1
ATOM 1030 C C . LEU A 1 138 ? -17.549 1.610 7.515 1.00 62.38 138 LEU A C 1
ATOM 1032 O O . LEU A 1 138 ? -17.062 1.514 8.637 1.00 62.38 138 LEU A O 1
ATOM 1036 N N . SER A 1 139 ? -17.793 2.794 6.954 1.00 60.69 139 SER A N 1
ATOM 1037 C CA . SER A 1 139 ? -17.460 4.069 7.613 1.00 60.69 139 SER A CA 1
ATOM 1038 C C . SER A 1 139 ? -18.216 4.311 8.932 1.00 60.69 139 SER A C 1
ATOM 1040 O O . SER A 1 139 ? -17.792 5.143 9.732 1.00 60.69 139 SER A O 1
ATOM 1042 N N . SER A 1 140 ? -19.299 3.566 9.198 1.00 71.94 140 SER A N 1
ATOM 1043 C CA . SER A 1 140 ? -20.054 3.620 10.458 1.00 71.94 140 SER A CA 1
ATOM 1044 C C . SER A 1 140 ? -19.859 2.407 11.384 1.00 71.94 140 SER A C 1
ATOM 1046 O O . SER A 1 140 ? -20.333 2.448 12.521 1.00 71.94 140 SER A O 1
ATOM 1048 N N . ARG A 1 141 ? -19.191 1.329 10.935 1.00 75.44 141 ARG A N 1
ATOM 1049 C CA . ARG A 1 141 ? -19.155 0.026 11.640 1.00 75.44 141 ARG A CA 1
ATOM 1050 C C . ARG A 1 141 ? -17.840 -0.757 11.571 1.00 75.44 141 ARG A C 1
ATOM 1052 O O . ARG A 1 141 ? -17.684 -1.711 12.336 1.00 75.44 141 ARG A O 1
ATOM 1059 N N . ALA A 1 142 ? -16.911 -0.412 10.685 1.00 71.62 142 ALA A N 1
ATOM 1060 C CA . ALA A 1 142 ? -15.592 -1.034 10.652 1.00 71.62 142 ALA A CA 1
ATOM 1061 C C . ALA A 1 142 ? -14.753 -0.536 11.835 1.00 71.62 142 ALA A C 1
ATOM 1063 O O . ALA A 1 142 ? -14.582 0.666 12.031 1.00 71.62 142 ALA A O 1
ATOM 1064 N N . VAL A 1 143 ? -14.222 -1.469 12.622 1.00 76.12 143 VAL A N 1
ATOM 1065 C CA . VAL A 1 143 ? -13.292 -1.179 13.717 1.00 76.12 143 VAL A CA 1
ATOM 1066 C C . VAL A 1 143 ? -11.902 -0.941 13.137 1.00 76.12 143 VAL A C 1
ATOM 1068 O O . VAL A 1 143 ? -11.313 0.112 13.363 1.00 76.12 143 VAL A O 1
ATOM 1071 N N . ALA A 1 144 ? -11.388 -1.902 12.367 1.00 78.06 144 ALA A N 1
ATOM 1072 C CA . ALA A 1 144 ? -10.077 -1.820 11.735 1.00 78.06 144 ALA A CA 1
ATOM 1073 C C . ALA A 1 144 ? -9.969 -2.740 10.510 1.00 78.06 144 ALA A C 1
ATOM 1075 O O . ALA A 1 144 ? -10.651 -3.764 10.431 1.00 78.06 144 ALA A O 1
ATOM 1076 N N . TYR A 1 145 ? -9.051 -2.387 9.610 1.00 75.69 145 TYR A N 1
ATOM 1077 C CA . TYR A 1 145 ? -8.567 -3.212 8.509 1.00 75.69 145 TYR A CA 1
ATOM 1078 C C . TYR A 1 145 ? -7.143 -3.706 8.790 1.00 75.69 145 TYR A C 1
ATOM 1080 O O . TYR A 1 145 ? -6.290 -2.966 9.281 1.00 75.69 145 TYR A O 1
ATOM 1088 N N . LEU A 1 146 ? -6.870 -4.967 8.484 1.00 74.62 146 LEU A N 1
ATOM 1089 C CA . LEU A 1 146 ? -5.600 -5.625 8.756 1.00 74.62 146 LEU A CA 1
ATOM 1090 C C . LEU A 1 146 ? -5.162 -6.336 7.472 1.00 74.62 146 LEU A C 1
ATOM 1092 O O . LEU A 1 146 ? -5.708 -7.375 7.129 1.00 74.62 146 LEU A O 1
ATOM 1096 N N . ASN A 1 147 ? -4.183 -5.789 6.768 1.00 77.31 147 ASN A N 1
ATOM 1097 C CA . ASN A 1 147 ? -3.711 -6.270 5.474 1.00 77.31 147 ASN A CA 1
ATOM 1098 C C . ASN A 1 147 ? -2.537 -7.252 5.627 1.00 77.31 147 ASN A C 1
ATOM 1100 O O . ASN A 1 147 ? -1.633 -7.000 6.431 1.00 77.31 147 ASN A O 1
ATOM 1104 N N . ILE A 1 148 ? -2.512 -8.313 4.821 1.00 73.56 148 ILE A N 1
ATOM 1105 C CA . ILE A 1 148 ? -1.299 -9.057 4.464 1.00 73.56 148 ILE A CA 1
ATOM 1106 C C . ILE A 1 148 ? -1.333 -9.328 2.964 1.00 73.56 148 ILE A C 1
ATOM 1108 O O . ILE A 1 148 ? -1.885 -10.316 2.507 1.00 73.56 148 ILE A O 1
ATOM 1112 N N . ASP A 1 149 ? -0.705 -8.443 2.210 1.00 68.94 149 ASP A N 1
ATOM 1113 C CA . ASP A 1 149 ? -0.453 -8.580 0.777 1.00 68.94 149 ASP A CA 1
ATOM 1114 C C . ASP A 1 149 ? 0.671 -9.617 0.569 1.00 68.94 149 ASP A C 1
ATOM 1116 O O . ASP A 1 149 ? 0.414 -10.821 0.535 1.00 68.94 149 ASP A O 1
ATOM 1120 N N . VAL A 1 150 ? 1.933 -9.188 0.613 1.00 69.94 150 VAL A N 1
ATOM 1121 C CA . VAL A 1 150 ? 3.089 -10.089 0.620 1.00 69.94 150 VAL A CA 1
ATOM 1122 C C . VAL A 1 150 ? 3.493 -10.436 2.058 1.00 69.94 150 VAL A C 1
ATOM 1124 O O . VAL A 1 150 ? 4.111 -9.627 2.750 1.00 69.94 150 VAL A O 1
ATOM 1127 N N . SER A 1 151 ? 3.189 -11.646 2.540 1.00 71.88 151 SER A N 1
ATOM 1128 C CA . SER A 1 151 ? 3.501 -12.022 3.930 1.00 71.88 151 SER A CA 1
ATOM 1129 C C . SER A 1 151 ? 4.996 -12.229 4.179 1.00 71.88 151 SER A C 1
ATOM 1131 O O . SER A 1 151 ? 5.490 -11.847 5.244 1.00 71.88 151 SER A O 1
ATOM 1133 N N . VAL A 1 152 ? 5.735 -12.791 3.212 1.00 73.19 152 VAL A N 1
ATOM 1134 C CA . VAL A 1 152 ? 7.183 -13.030 3.327 1.00 73.19 152 VAL A CA 1
ATOM 1135 C C . VAL A 1 152 ? 7.916 -12.782 2.017 1.00 73.19 152 VAL A C 1
ATOM 1137 O O . VAL A 1 152 ? 7.501 -13.218 0.955 1.00 73.19 152 VAL A O 1
ATOM 1140 N N . VAL A 1 153 ? 9.062 -12.122 2.150 1.00 70.94 153 VAL A N 1
ATOM 1141 C CA . VAL A 1 153 ? 9.927 -11.608 1.092 1.00 70.94 153 VAL A CA 1
ATOM 1142 C C . VAL A 1 153 ? 11.402 -11.887 1.408 1.00 70.94 153 VAL A C 1
ATOM 1144 O O . VAL A 1 153 ? 12.140 -12.358 0.549 1.00 70.94 153 VAL A O 1
ATOM 1147 N N . ASP A 1 154 ? 11.836 -11.596 2.641 1.00 70.75 154 ASP A N 1
ATOM 1148 C CA . ASP A 1 154 ? 13.235 -11.680 3.102 1.00 70.75 154 ASP A CA 1
ATOM 1149 C C . ASP A 1 154 ? 13.273 -11.822 4.656 1.00 70.75 154 ASP A C 1
ATOM 1151 O O . ASP A 1 154 ? 12.216 -11.890 5.287 1.00 70.75 154 ASP A O 1
ATOM 1155 N N . PRO A 1 155 ? 14.435 -11.908 5.346 1.00 67.25 155 PRO A N 1
ATOM 1156 C CA . PRO A 1 155 ? 14.497 -12.076 6.806 1.00 67.25 155 PRO A CA 1
ATOM 1157 C C . PRO A 1 155 ? 13.893 -10.986 7.697 1.00 67.25 155 PRO A C 1
ATOM 1159 O O . PRO A 1 155 ? 13.591 -11.301 8.850 1.00 67.25 155 PRO A O 1
ATOM 1162 N N . GLY A 1 156 ? 13.776 -9.746 7.218 1.00 68.88 156 GLY A N 1
ATOM 1163 C CA . GLY A 1 156 ? 13.342 -8.608 8.032 1.00 68.88 156 GLY A CA 1
ATOM 1164 C C . GLY A 1 156 ? 11.863 -8.634 8.410 1.00 68.88 156 GLY A C 1
ATOM 1165 O O . GLY A 1 156 ? 11.117 -9.535 8.036 1.00 68.88 156 GLY A O 1
ATOM 1166 N N . PHE A 1 157 ? 11.425 -7.624 9.161 1.00 75.50 157 PHE A N 1
ATOM 1167 C CA . PHE A 1 157 ? 10.026 -7.453 9.553 1.00 75.50 157 PHE A CA 1
ATOM 1168 C C . PHE A 1 157 ? 9.644 -5.972 9.504 1.00 75.50 157 PHE A C 1
ATOM 1170 O O . PHE A 1 157 ? 10.197 -5.159 10.247 1.00 75.50 157 PHE A O 1
ATOM 1177 N N . LEU A 1 158 ? 8.715 -5.627 8.610 1.00 71.62 158 LEU A N 1
ATOM 1178 C CA . LEU A 1 158 ? 8.345 -4.253 8.263 1.00 71.62 158 LEU A CA 1
ATOM 1179 C C . LEU A 1 158 ? 6.817 -4.075 8.348 1.00 71.62 158 LEU A C 1
ATOM 1181 O O . LEU A 1 158 ? 6.146 -3.989 7.321 1.00 71.62 158 LEU A O 1
ATOM 1185 N N . PRO A 1 159 ? 6.235 -4.033 9.560 1.00 78.31 159 PRO A N 1
ATOM 1186 C CA . PRO A 1 159 ? 4.809 -3.796 9.733 1.00 78.31 159 PRO A CA 1
ATOM 1187 C C . PRO A 1 159 ? 4.512 -2.291 9.665 1.00 78.31 159 PRO A C 1
ATOM 1189 O O . PRO A 1 159 ? 5.208 -1.483 10.285 1.00 78.31 159 PRO A O 1
ATOM 1192 N N . SER A 1 160 ? 3.459 -1.889 8.963 1.00 77.62 160 SER A N 1
ATOM 1193 C CA . SER A 1 160 ? 3.036 -0.489 8.827 1.00 77.62 160 SER A CA 1
ATOM 1194 C C . SER A 1 160 ? 1.600 -0.302 9.314 1.00 77.62 160 SER A C 1
ATOM 1196 O O . SER A 1 160 ? 0.754 -1.166 9.112 1.00 77.62 160 SER A O 1
ATOM 1198 N N . THR A 1 161 ? 1.290 0.799 10.009 1.00 84.38 161 THR A N 1
ATOM 1199 C CA . THR A 1 161 ? -0.072 1.017 10.533 1.00 84.38 161 THR A CA 1
ATOM 1200 C C . THR A 1 161 ? -0.442 2.488 10.750 1.00 84.38 161 THR A C 1
ATOM 1202 O O . THR A 1 161 ? 0.423 3.366 10.860 1.00 84.38 161 THR A O 1
ATOM 1205 N N . THR A 1 162 ? -1.749 2.759 10.827 1.00 79.50 162 THR A N 1
ATOM 1206 C CA . THR A 1 162 ? -2.309 4.036 11.293 1.00 79.50 162 THR A CA 1
ATOM 1207 C C . THR A 1 162 ? -2.043 4.234 12.795 1.00 79.50 162 THR A C 1
ATOM 1209 O O . THR A 1 162 ? -2.182 3.270 13.554 1.00 79.50 162 THR A O 1
ATOM 1212 N N . PRO A 1 163 ? -1.732 5.454 13.280 1.00 84.19 163 PRO A N 1
ATOM 1213 C CA . PRO A 1 163 ? -1.186 5.652 14.628 1.00 84.19 163 PRO A CA 1
ATOM 1214 C C . PRO A 1 163 ? -2.033 5.156 15.813 1.00 84.19 163 PRO A C 1
ATOM 1216 O O . PRO A 1 163 ? -1.499 4.946 16.898 1.00 84.19 163 PRO A O 1
ATOM 1219 N N . GLN A 1 164 ? -3.348 4.967 15.659 1.00 81.56 164 GLN A N 1
ATOM 1220 C CA . GLN A 1 164 ? -4.210 4.427 16.719 1.00 81.56 164 GLN A CA 1
ATOM 1221 C C . GLN A 1 164 ? -3.796 3.007 17.140 1.00 81.56 164 GLN A C 1
ATOM 1223 O O . GLN A 1 164 ? -3.922 2.666 18.316 1.00 81.56 164 GLN A O 1
ATOM 1228 N N . LEU A 1 165 ? -3.294 2.204 16.197 1.00 82.31 165 LEU A N 1
ATOM 1229 C CA . LEU A 1 165 ? -2.939 0.792 16.376 1.00 82.31 165 LEU A CA 1
ATOM 1230 C C . LEU A 1 165 ? -1.506 0.581 16.899 1.00 82.31 165 LEU A C 1
ATOM 1232 O O . LEU A 1 165 ? -1.169 -0.532 17.302 1.00 82.31 165 LEU A O 1
ATOM 1236 N N . ASP A 1 166 ? -0.685 1.639 16.957 1.00 81.56 166 ASP A N 1
ATOM 1237 C CA . ASP A 1 166 ? 0.733 1.604 17.353 1.00 81.56 166 ASP A CA 1
ATOM 1238 C C . ASP A 1 166 ? 1.020 0.718 18.564 1.00 81.56 166 ASP A C 1
ATOM 1240 O O . ASP A 1 166 ? 1.926 -0.107 18.526 1.00 81.56 166 ASP A O 1
ATOM 1244 N N . LYS A 1 167 ? 0.276 0.910 19.661 1.00 78.25 167 LYS A N 1
ATOM 1245 C CA . LYS A 1 167 ? 0.545 0.203 20.918 1.00 78.25 167 LYS A CA 1
ATOM 1246 C C . LYS A 1 167 ? 0.218 -1.276 20.827 1.00 78.25 167 LYS A C 1
ATOM 1248 O O . LYS A 1 167 ? 1.016 -2.073 21.297 1.00 78.25 167 LYS A O 1
ATOM 1253 N N . LEU A 1 168 ? -0.899 -1.633 20.196 1.00 79.75 168 LEU A N 1
ATOM 1254 C CA . LEU A 1 168 ? -1.284 -3.028 20.000 1.00 79.75 168 LEU A CA 1
ATOM 1255 C C . LEU A 1 168 ? 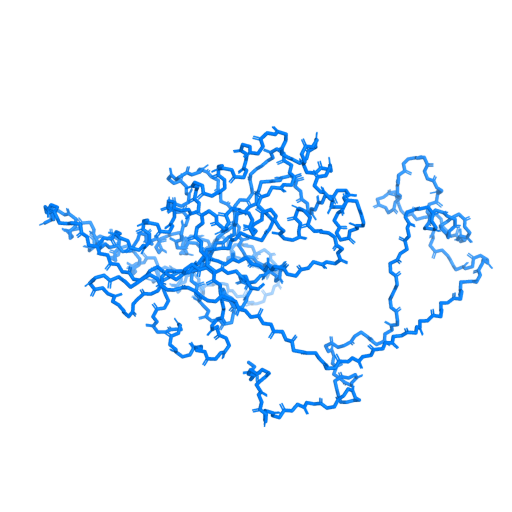-0.223 -3.759 19.159 1.00 79.75 168 LEU A C 1
ATOM 1257 O O . LEU A 1 168 ? 0.257 -4.827 19.538 1.00 79.75 168 LEU A O 1
ATOM 1261 N N . LEU A 1 169 ? 0.232 -3.126 18.075 1.00 77.25 169 LEU A N 1
ATOM 1262 C CA . LEU A 1 169 ? 1.300 -3.658 17.233 1.00 77.25 169 LEU A CA 1
ATOM 1263 C C . LEU A 1 169 ? 2.662 -3.692 17.962 1.00 77.25 169 LEU A C 1
ATOM 1265 O O . LEU A 1 169 ? 3.418 -4.649 17.794 1.00 77.25 169 LEU A O 1
ATOM 1269 N N . GLN A 1 170 ? 2.975 -2.714 18.821 1.00 79.19 170 GLN A N 1
ATOM 1270 C CA . GLN A 1 170 ? 4.195 -2.697 19.647 1.00 79.19 170 GLN A CA 1
ATOM 1271 C C . GLN A 1 170 ? 4.185 -3.746 20.768 1.00 79.19 170 GLN A C 1
ATOM 1273 O O . GLN A 1 170 ? 5.230 -4.342 21.026 1.00 79.19 170 GLN A O 1
ATOM 1278 N N . GLU A 1 171 ? 3.039 -3.998 21.406 1.00 74.94 171 GLU A N 1
ATOM 1279 C CA . GLU A 1 171 ? 2.849 -5.071 22.393 1.00 74.94 171 GLU A CA 1
ATOM 1280 C C . GLU A 1 171 ? 3.186 -6.438 21.783 1.00 74.94 171 GLU A C 1
ATOM 1282 O O . GLU A 1 171 ? 3.862 -7.248 22.419 1.00 74.94 171 GLU A O 1
ATOM 1287 N N . ILE A 1 172 ? 2.766 -6.663 20.533 1.00 72.06 172 ILE A N 1
ATOM 1288 C CA . ILE A 1 172 ? 2.942 -7.934 19.822 1.00 72.06 172 ILE A CA 1
ATOM 1289 C C . ILE A 1 172 ? 4.325 -8.034 19.143 1.00 72.06 172 ILE A C 1
ATOM 1291 O O . ILE A 1 172 ? 4.930 -9.105 19.154 1.00 72.06 172 ILE A O 1
ATOM 1295 N N . THR A 1 173 ? 4.858 -6.942 18.573 1.00 70.88 173 THR A N 1
ATOM 1296 C CA . THR A 1 173 ? 6.015 -6.998 17.644 1.00 70.88 173 THR A CA 1
ATOM 1297 C C . THR A 1 173 ? 7.159 -6.010 17.907 1.00 70.88 173 THR A C 1
ATOM 1299 O O . THR A 1 173 ? 8.274 -6.230 17.437 1.00 70.88 173 THR A O 1
ATOM 1302 N N . LYS A 1 174 ? 6.921 -4.942 18.681 1.00 69.69 174 LYS A N 1
ATOM 1303 C CA . LYS A 1 174 ? 7.888 -3.878 19.044 1.00 69.69 174 LYS A CA 1
ATOM 1304 C C . LYS A 1 174 ? 8.440 -3.009 17.896 1.00 69.69 174 LYS A C 1
ATOM 1306 O O . LYS A 1 174 ? 9.297 -2.169 18.164 1.00 69.69 174 LYS A O 1
ATOM 1311 N N . VAL A 1 175 ? 7.948 -3.145 16.662 1.00 63.50 175 VAL A N 1
ATOM 1312 C CA . VAL A 1 175 ? 8.336 -2.312 15.503 1.00 63.50 175 VAL A CA 1
ATOM 1313 C C . VAL A 1 175 ? 7.080 -1.755 14.833 1.00 63.50 175 VAL A C 1
ATOM 1315 O O . VAL A 1 175 ? 6.069 -2.445 14.769 1.00 63.50 175 VAL A O 1
ATOM 1318 N N . VAL A 1 176 ? 7.129 -0.504 14.362 1.00 58.06 176 VAL A N 1
ATOM 1319 C CA . VAL A 1 176 ? 6.016 0.160 13.662 1.00 58.06 176 VAL A CA 1
ATOM 1320 C C . VAL A 1 176 ? 6.542 1.104 12.583 1.00 58.06 176 VAL A C 1
ATOM 1322 O O . VAL A 1 176 ? 7.373 1.967 12.862 1.00 58.06 176 VAL A O 1
ATOM 1325 N N . LEU A 1 177 ? 5.999 0.971 11.375 1.00 73.12 177 LEU A N 1
ATOM 1326 C CA . LEU A 1 177 ? 6.096 1.918 10.264 1.00 73.12 177 LEU A CA 1
ATOM 1327 C C . LEU A 1 177 ? 4.722 2.572 10.009 1.00 73.12 177 LEU A C 1
ATOM 1329 O O . LEU A 1 177 ? 3.732 2.281 10.684 1.00 73.12 177 LEU A O 1
ATOM 1333 N N . ARG A 1 178 ? 4.636 3.459 9.016 1.00 80.62 178 ARG A N 1
ATOM 1334 C CA . ARG A 1 178 ? 3.414 4.204 8.666 1.00 80.62 178 ARG A CA 1
ATOM 1335 C C . ARG A 1 178 ? 2.873 3.732 7.320 1.00 80.62 178 ARG A C 1
ATOM 1337 O O . ARG A 1 178 ? 3.657 3.541 6.400 1.00 80.62 178 ARG A O 1
ATOM 1344 N N . LEU A 1 179 ? 1.552 3.584 7.208 1.00 76.12 179 LEU A N 1
ATOM 1345 C CA . LEU A 1 179 ? 0.883 3.506 5.905 1.00 76.12 179 LEU A CA 1
ATOM 1346 C C . LEU A 1 179 ? 0.831 4.932 5.340 1.00 76.12 179 LEU A C 1
ATOM 1348 O O . LEU A 1 179 ? 0.279 5.818 5.994 1.00 76.12 179 LEU A O 1
ATOM 1352 N N . GLY A 1 180 ? 1.452 5.168 4.185 1.00 66.94 180 GLY A N 1
ATOM 1353 C CA . GLY A 1 180 ? 1.545 6.508 3.580 1.00 66.94 180 GLY A CA 1
ATOM 1354 C C . GLY A 1 180 ? 1.633 6.527 2.052 1.00 66.94 180 GLY A C 1
ATOM 1355 O O . GLY A 1 180 ? 1.559 7.591 1.446 1.00 66.94 180 GLY A O 1
ATOM 1356 N N . ASP A 1 181 ? 1.782 5.358 1.442 1.00 77.81 181 ASP A N 1
ATOM 1357 C CA . ASP A 1 181 ? 1.691 5.073 0.014 1.00 77.81 181 ASP A CA 1
ATOM 1358 C C . ASP A 1 181 ? 0.333 4.427 -0.337 1.00 77.81 181 ASP A C 1
ATOM 1360 O O . ASP A 1 181 ? -0.482 4.138 0.543 1.00 77.81 181 ASP A O 1
ATOM 1364 N N . GLY A 1 182 ? 0.096 4.208 -1.632 1.00 75.62 182 GLY A N 1
ATOM 1365 C CA . GLY A 1 182 ? -1.074 3.496 -2.154 1.00 75.62 182 GLY A CA 1
ATOM 1366 C C . GLY A 1 182 ? -0.739 2.145 -2.794 1.00 75.62 182 GLY A C 1
ATOM 1367 O O . GLY A 1 182 ? -1.381 1.784 -3.769 1.00 75.62 182 GLY A O 1
ATOM 1368 N N . GLY A 1 183 ? 0.301 1.446 -2.327 1.00 79.31 183 GLY A N 1
ATOM 1369 C CA . GLY A 1 183 ? 0.859 0.271 -3.009 1.00 79.31 183 GLY A CA 1
ATOM 1370 C C . GLY A 1 183 ? 0.159 -1.067 -2.749 1.00 79.31 183 GLY A C 1
ATOM 1371 O O . GLY A 1 183 ? 0.751 -2.088 -3.067 1.00 79.31 183 GLY A O 1
ATOM 1372 N N . SER A 1 184 ? -1.022 -1.071 -2.119 1.00 84.50 184 SER A N 1
ATOM 1373 C CA . SER A 1 184 ? -1.781 -2.271 -1.728 1.00 84.50 184 SER A CA 1
ATOM 1374 C C . SER A 1 184 ? -3.217 -1.899 -1.295 1.00 84.50 184 SER A C 1
ATOM 1376 O O . SER A 1 184 ? -3.551 -0.712 -1.157 1.00 84.50 184 SER A O 1
ATOM 1378 N N . ASP A 1 185 ? -4.056 -2.902 -1.027 1.00 84.25 185 ASP A N 1
ATOM 1379 C CA . ASP A 1 185 ? -5.503 -2.803 -0.761 1.00 84.25 185 ASP A CA 1
ATOM 1380 C C . ASP A 1 185 ? -5.865 -1.843 0.388 1.00 84.25 185 ASP A C 1
ATOM 1382 O O . ASP A 1 185 ? -6.873 -1.133 0.335 1.00 84.25 185 ASP A O 1
ATOM 1386 N N . TYR A 1 186 ? -5.009 -1.732 1.417 1.00 81.94 186 TYR A N 1
ATOM 1387 C CA . TYR A 1 186 ? -5.220 -0.816 2.552 1.00 81.94 186 TYR A CA 1
ATOM 1388 C C . TYR A 1 186 ? -5.359 0.658 2.152 1.00 81.94 186 TYR A C 1
ATOM 1390 O O . TYR A 1 186 ? -5.799 1.472 2.966 1.00 81.94 186 TYR A O 1
ATOM 1398 N N . SER A 1 187 ? -4.966 1.029 0.932 1.00 83.44 187 SER A N 1
ATOM 1399 C CA . SER A 1 187 ? -5.084 2.385 0.398 1.00 83.44 187 SER A CA 1
ATOM 1400 C C . SER A 1 187 ? -6.532 2.894 0.416 1.00 83.44 187 SER A C 1
ATOM 1402 O O . SER A 1 187 ? -6.788 3.974 0.955 1.00 83.44 187 SER A O 1
ATOM 1404 N N . ALA A 1 188 ? -7.496 2.099 -0.059 1.00 81.69 188 ALA A N 1
ATOM 1405 C CA . ALA A 1 188 ? -8.914 2.456 -0.051 1.00 81.69 188 ALA A CA 1
ATOM 1406 C C . ALA A 1 188 ? -9.455 2.600 1.384 1.00 81.69 188 ALA A C 1
ATOM 1408 O O . ALA A 1 188 ? -10.081 3.611 1.722 1.00 81.69 188 ALA A O 1
ATOM 1409 N N . PHE A 1 189 ? -9.140 1.641 2.260 1.00 81.56 189 PHE A N 1
ATOM 1410 C CA . PHE A 1 189 ? -9.540 1.659 3.670 1.00 81.56 189 PHE A CA 1
ATOM 1411 C C . PHE A 1 189 ? -8.995 2.886 4.412 1.00 81.56 189 PHE A C 1
ATOM 1413 O O . PHE A 1 189 ? -9.764 3.640 5.010 1.00 81.56 189 PHE A O 1
ATOM 1420 N N . ALA A 1 190 ? -7.681 3.108 4.362 1.00 84.38 190 ALA A N 1
ATOM 1421 C CA . ALA A 1 190 ? -7.007 4.137 5.145 1.00 84.38 190 ALA A CA 1
ATOM 1422 C C . ALA A 1 190 ? -7.224 5.551 4.588 1.00 84.38 190 ALA A C 1
ATOM 1424 O O . ALA A 1 190 ? -7.438 6.484 5.362 1.00 84.38 190 ALA A O 1
ATOM 1425 N N . GLN A 1 191 ? -7.154 5.720 3.262 1.00 83.19 191 GLN A N 1
ATOM 1426 C CA . GLN A 1 191 ? -7.125 7.041 2.624 1.00 83.19 191 GLN A CA 1
ATOM 1427 C C . GLN A 1 191 ? -8.501 7.507 2.130 1.00 83.19 191 GLN A C 1
ATOM 1429 O O . GLN A 1 191 ? -8.768 8.708 2.161 1.00 83.19 191 GLN A O 1
ATOM 1434 N N . HIS A 1 192 ? -9.382 6.591 1.698 1.00 81.94 192 HIS A N 1
ATOM 1435 C CA . HIS A 1 192 ? -10.718 6.950 1.202 1.00 81.94 192 HIS A CA 1
ATOM 1436 C C . HIS A 1 192 ? -11.825 6.744 2.246 1.00 81.94 192 HIS A C 1
ATOM 1438 O O . HIS A 1 192 ? -12.666 7.626 2.415 1.00 81.94 192 HIS A O 1
ATOM 1444 N N . ALA A 1 193 ? -11.823 5.619 2.970 1.00 81.94 193 ALA A N 1
ATOM 1445 C CA . ALA A 1 193 ? -12.834 5.317 3.991 1.00 81.94 193 ALA A CA 1
ATOM 1446 C C . ALA A 1 193 ? -12.468 5.803 5.412 1.00 81.94 193 ALA A C 1
ATOM 1448 O O . ALA A 1 193 ? -13.344 5.878 6.272 1.00 81.94 193 ALA A O 1
ATOM 1449 N N . GLY A 1 194 ? -11.200 6.147 5.670 1.00 84.88 194 GLY A N 1
ATOM 1450 C CA . GLY A 1 194 ? -10.718 6.627 6.975 1.00 84.88 194 GLY A CA 1
ATOM 1451 C C . GLY A 1 194 ? -10.613 5.548 8.064 1.00 84.88 194 GLY A C 1
ATOM 1452 O O . GLY A 1 194 ? -10.555 5.873 9.251 1.00 84.88 194 GLY A O 1
ATOM 1453 N N . ILE A 1 195 ? -10.603 4.271 7.677 1.00 88.12 195 ILE A N 1
ATOM 1454 C CA . ILE A 1 195 ? -10.619 3.114 8.579 1.00 88.12 195 ILE A CA 1
ATOM 1455 C C . ILE A 1 195 ? -9.204 2.872 9.143 1.00 88.12 195 ILE A C 1
ATOM 1457 O O . ILE A 1 195 ? -8.244 2.803 8.364 1.00 88.12 195 ILE A O 1
ATOM 1461 N N . PRO A 1 196 ? -9.033 2.704 10.474 1.00 90.31 196 PRO A N 1
ATOM 1462 C CA . PRO A 1 196 ? -7.749 2.343 11.076 1.00 90.31 196 PRO A CA 1
ATOM 1463 C C . PRO A 1 196 ? -7.185 1.077 10.433 1.00 90.31 196 PRO A C 1
ATOM 1465 O O . PRO A 1 196 ? -7.833 0.035 10.440 1.00 90.31 196 PRO A O 1
ATOM 1468 N N . SER A 1 197 ? -5.993 1.175 9.850 1.00 89.44 197 SER A N 1
ATOM 1469 C CA . SER A 1 197 ? -5.450 0.158 8.946 1.00 89.44 197 SER A CA 1
ATOM 1470 C C . SER A 1 197 ? -4.049 -0.294 9.361 1.00 89.44 197 SER A C 1
ATOM 1472 O O . SER A 1 197 ? -3.261 0.488 9.900 1.00 89.44 197 SER A O 1
ATOM 1474 N N . MET A 1 198 ? -3.706 -1.549 9.081 1.00 89.19 198 MET A N 1
ATOM 1475 C CA . MET A 1 198 ? -2.366 -2.134 9.233 1.00 89.19 198 MET A CA 1
ATOM 1476 C C . MET A 1 198 ? -1.983 -2.908 7.964 1.00 89.19 198 MET A C 1
ATOM 1478 O O . MET A 1 198 ? -2.871 -3.410 7.291 1.00 89.19 198 MET A O 1
ATOM 1482 N N . ASN A 1 199 ? -0.688 -3.056 7.682 1.00 87.12 199 ASN A N 1
ATOM 1483 C CA . ASN A 1 199 ? -0.115 -4.045 6.769 1.00 87.12 199 ASN A CA 1
ATOM 1484 C C . ASN A 1 199 ? 1.061 -4.780 7.444 1.00 87.12 199 ASN A C 1
ATOM 1486 O O . ASN A 1 199 ? 1.783 -4.172 8.240 1.00 87.12 199 ASN A O 1
ATOM 1490 N N . ILE A 1 200 ? 1.267 -6.067 7.143 1.00 83.81 200 ILE A N 1
ATOM 1491 C CA . ILE A 1 200 ? 2.404 -6.860 7.649 1.00 83.81 200 ILE A CA 1
ATOM 1492 C C . ILE A 1 200 ? 3.166 -7.508 6.489 1.00 83.81 200 ILE A C 1
ATOM 1494 O O . ILE A 1 200 ? 2.593 -8.281 5.731 1.00 83.81 200 ILE A O 1
ATOM 1498 N N . VAL A 1 201 ? 4.480 -7.261 6.438 1.00 83.94 201 VAL A N 1
ATOM 1499 C CA . VAL A 1 201 ? 5.427 -7.875 5.492 1.00 83.94 201 VAL A CA 1
ATOM 1500 C C . VAL A 1 201 ? 6.690 -8.322 6.240 1.00 83.94 201 VAL A C 1
ATOM 1502 O O . VAL A 1 201 ? 7.278 -7.539 6.994 1.00 83.94 201 VAL A O 1
ATOM 1505 N N . PHE A 1 202 ? 7.161 -9.554 6.016 1.00 83.44 202 PHE A N 1
ATOM 1506 C CA . PHE A 1 202 ? 8.521 -9.972 6.389 1.00 83.44 202 PHE A CA 1
ATOM 1507 C C . PHE A 1 202 ? 9.497 -9.732 5.226 1.00 83.44 202 PHE A C 1
ATOM 1509 O O . PHE A 1 202 ? 9.574 -10.549 4.315 1.00 83.44 202 PHE A O 1
ATOM 1516 N N . GLY A 1 203 ? 10.257 -8.635 5.236 1.00 74.38 203 GLY A N 1
ATOM 1517 C CA . GLY A 1 203 ? 11.263 -8.329 4.211 1.00 74.38 203 GLY A CA 1
ATOM 1518 C C . GLY A 1 203 ? 12.248 -7.239 4.638 1.00 74.38 203 GLY A C 1
ATOM 1519 O O . GLY A 1 203 ? 12.075 -6.639 5.696 1.00 74.38 203 GLY A O 1
ATOM 1520 N N . GLU A 1 204 ? 13.273 -6.964 3.823 1.00 55.62 204 GLU A N 1
ATOM 1521 C CA . GLU A 1 204 ? 14.176 -5.813 4.000 1.00 55.62 204 GLU A CA 1
ATOM 1522 C C . GLU A 1 204 ? 14.298 -4.993 2.705 1.00 55.62 204 GLU A C 1
ATOM 1524 O O . GLU A 1 204 ? 15.043 -5.340 1.793 1.00 55.62 204 GLU A O 1
ATOM 1529 N N . GLY A 1 205 ? 13.597 -3.857 2.641 1.00 57.78 205 GLY A N 1
ATOM 1530 C CA . GLY A 1 205 ? 13.725 -2.884 1.550 1.00 57.78 205 GLY A CA 1
ATOM 1531 C C . GLY A 1 205 ? 12.503 -2.785 0.623 1.00 57.78 205 GLY A C 1
ATOM 1532 O O . GLY A 1 205 ? 11.446 -3.331 0.929 1.00 57.78 205 GLY A O 1
ATOM 1533 N N . PRO A 1 206 ? 12.621 -2.040 -0.493 1.00 54.34 206 PRO A N 1
ATOM 1534 C CA . PRO A 1 206 ? 11.491 -1.599 -1.321 1.00 54.34 206 PRO A CA 1
ATOM 1535 C C . PRO A 1 206 ? 11.033 -2.625 -2.382 1.00 54.34 206 PRO A C 1
ATOM 1537 O O . PRO A 1 206 ? 10.567 -2.229 -3.447 1.00 54.34 206 PRO A O 1
ATOM 1540 N N . GLY A 1 207 ? 11.217 -3.926 -2.145 1.00 71.25 207 GLY A N 1
ATOM 1541 C CA . GLY A 1 207 ? 10.880 -5.000 -3.091 1.00 71.25 207 GLY A CA 1
ATOM 1542 C C . GLY A 1 207 ? 11.921 -6.122 -3.118 1.00 71.25 207 GLY A C 1
ATOM 1543 O O . GLY A 1 207 ? 12.904 -6.082 -2.378 1.00 71.25 207 GLY A O 1
ATOM 1544 N N . TYR A 1 208 ? 11.720 -7.125 -3.980 1.00 86.31 208 TYR A N 1
ATOM 1545 C CA . TYR A 1 208 ? 12.554 -8.334 -4.041 1.00 86.31 208 TYR A CA 1
ATOM 1546 C C . TYR A 1 208 ? 12.981 -8.727 -5.463 1.00 86.31 208 TYR A C 1
ATOM 1548 O O . TYR A 1 208 ? 12.340 -8.321 -6.433 1.00 86.31 208 TYR A O 1
ATOM 1556 N N . PRO A 1 209 ? 14.058 -9.530 -5.629 1.00 88.44 209 PRO A N 1
ATOM 1557 C CA . PRO A 1 209 ? 14.709 -9.734 -6.930 1.00 88.44 209 PRO A CA 1
ATOM 1558 C C . PRO A 1 209 ? 13.882 -10.444 -8.012 1.00 88.44 209 PRO A C 1
ATOM 1560 O O . PRO A 1 209 ? 14.357 -10.542 -9.143 1.00 88.44 209 PRO A O 1
ATOM 1563 N N . VAL A 1 210 ? 12.703 -10.974 -7.672 1.00 91.56 210 VAL A N 1
ATOM 1564 C CA . VAL A 1 210 ? 11.807 -11.694 -8.594 1.00 91.56 210 VAL A CA 1
ATOM 1565 C C . VAL A 1 210 ? 10.389 -11.104 -8.665 1.00 91.56 210 VAL A C 1
ATOM 1567 O O . VAL A 1 210 ? 9.540 -11.684 -9.339 1.00 91.56 210 VAL A O 1
ATOM 1570 N N . TYR A 1 211 ? 10.151 -9.944 -8.038 1.00 91.50 211 TYR A N 1
ATOM 1571 C CA . TYR A 1 211 ? 8.871 -9.219 -8.045 1.00 91.50 211 TYR A CA 1
ATOM 1572 C C . TYR A 1 211 ? 8.285 -9.065 -9.458 1.00 91.50 211 TYR A C 1
ATOM 1574 O O . TYR A 1 211 ? 9.011 -8.734 -10.400 1.00 91.50 211 TYR A O 1
ATOM 1582 N N . HIS A 1 212 ? 6.983 -9.348 -9.595 1.00 92.94 212 HIS A N 1
ATOM 1583 C CA . HIS A 1 212 ? 6.210 -9.323 -10.853 1.00 92.94 212 HIS A CA 1
ATOM 1584 C C . HIS A 1 212 ? 6.883 -10.052 -12.033 1.00 92.94 212 HIS A C 1
ATOM 1586 O O . HIS A 1 212 ? 6.726 -9.680 -13.196 1.00 92.94 212 HIS A O 1
ATOM 1592 N N . SER A 1 213 ? 7.637 -11.121 -11.754 1.00 93.19 213 SER A N 1
ATOM 1593 C CA . SER A 1 213 ? 8.356 -11.899 -12.767 1.00 93.19 213 SER A CA 1
ATOM 1594 C C . SER A 1 213 ? 8.024 -13.389 -12.709 1.00 93.19 213 SER A C 1
ATOM 1596 O O . SER A 1 213 ? 7.649 -13.916 -11.667 1.00 93.19 213 SER A O 1
ATOM 1598 N N . LEU A 1 214 ? 8.283 -14.097 -13.814 1.00 94.25 214 LEU A N 1
ATOM 1599 C CA . LEU A 1 214 ? 8.152 -15.560 -13.937 1.00 94.25 214 LEU A CA 1
ATOM 1600 C C . LEU A 1 214 ? 8.995 -16.372 -12.929 1.00 94.25 214 LEU A C 1
ATOM 1602 O O . LEU A 1 214 ? 8.884 -17.596 -12.906 1.00 94.25 214 LEU A O 1
ATOM 1606 N N . TYR A 1 215 ? 9.864 -15.721 -12.151 1.00 94.31 215 TYR A N 1
ATOM 1607 C CA . TYR A 1 215 ? 10.682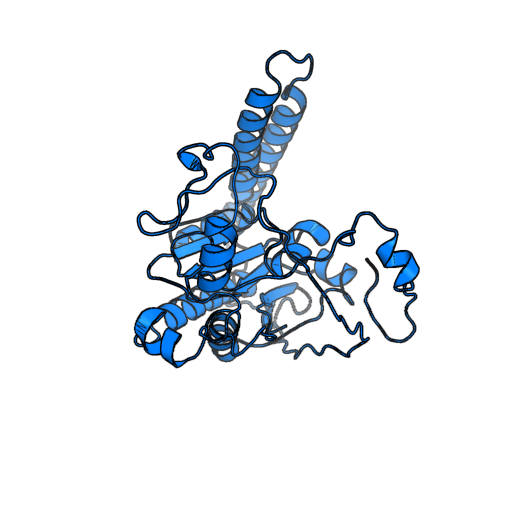 -16.346 -11.111 1.00 94.31 215 TYR A CA 1
ATOM 1608 C C . TYR A 1 215 ? 10.083 -16.217 -9.701 1.00 94.31 215 TYR A C 1
ATOM 1610 O O . TYR A 1 215 ? 10.666 -16.768 -8.767 1.00 94.31 215 TYR A O 1
ATOM 1618 N N . ASP A 1 216 ? 8.953 -15.520 -9.528 1.00 93.75 216 ASP A N 1
ATOM 1619 C CA . ASP A 1 216 ? 8.190 -15.533 -8.274 1.00 93.75 216 ASP A CA 1
ATOM 1620 C C . ASP A 1 216 ? 7.340 -16.810 -8.169 1.00 93.75 216 ASP A C 1
ATOM 1622 O O . ASP A 1 216 ? 6.112 -16.797 -8.284 1.00 93.75 216 ASP A O 1
ATOM 1626 N N . ASP A 1 217 ? 8.025 -17.946 -8.028 1.00 93.06 217 ASP A N 1
ATOM 1627 C CA . ASP A 1 217 ? 7.427 -19.274 -7.941 1.00 93.06 217 ASP A CA 1
ATOM 1628 C C . ASP A 1 217 ? 7.643 -19.935 -6.564 1.00 93.06 217 ASP A C 1
ATOM 1630 O O . ASP A 1 217 ? 8.459 -19.522 -5.731 1.00 93.06 217 ASP A O 1
ATOM 1634 N N . TYR A 1 218 ? 6.902 -21.019 -6.313 1.00 92.12 218 TYR A N 1
ATOM 1635 C CA . TYR A 1 218 ? 7.023 -21.798 -5.075 1.00 92.12 218 TYR A CA 1
ATOM 1636 C C . TYR A 1 218 ? 8.454 -22.322 -4.843 1.00 92.12 218 TYR A C 1
ATOM 1638 O O . TYR A 1 218 ? 8.875 -22.528 -3.703 1.00 92.12 218 TYR A O 1
ATOM 1646 N N . VAL A 1 219 ? 9.224 -22.539 -5.913 1.00 94.81 219 VAL A N 1
ATOM 1647 C CA . VAL A 1 219 ? 10.596 -23.046 -5.846 1.00 94.81 219 VAL A CA 1
ATOM 1648 C C . VAL A 1 219 ? 11.556 -21.958 -5.359 1.00 94.81 219 VAL A C 1
ATOM 1650 O O . VAL A 1 219 ? 12.496 -22.287 -4.633 1.00 94.81 219 VAL A O 1
ATOM 1653 N N . TRP A 1 220 ? 11.324 -20.689 -5.700 1.00 93.62 220 TRP A N 1
ATOM 1654 C CA . TRP A 1 220 ? 12.005 -19.541 -5.112 1.00 93.62 220 TRP A CA 1
ATOM 1655 C C . TRP A 1 220 ? 11.602 -19.368 -3.646 1.00 93.62 220 TRP A C 1
ATOM 1657 O O . TRP A 1 220 ? 12.477 -19.341 -2.775 1.00 93.62 220 TRP A O 1
ATOM 1667 N N . MET A 1 221 ? 10.297 -19.362 -3.352 1.00 91.25 221 MET A N 1
ATOM 1668 C CA . MET A 1 221 ? 9.788 -19.159 -1.993 1.00 91.25 221 MET A CA 1
ATOM 1669 C C . MET A 1 221 ? 10.325 -20.209 -1.008 1.00 91.25 221 MET A C 1
ATOM 1671 O O . MET A 1 221 ? 10.916 -19.865 0.015 1.00 91.25 221 MET A O 1
ATOM 1675 N N . ALA A 1 222 ? 10.221 -21.499 -1.343 1.00 89.81 222 ALA A N 1
ATOM 1676 C CA . ALA A 1 222 ? 10.654 -22.592 -0.471 1.00 89.81 222 ALA A CA 1
ATOM 1677 C C . ALA A 1 222 ? 12.188 -22.729 -0.326 1.00 89.81 222 ALA A C 1
ATOM 1679 O O . ALA A 1 222 ? 12.652 -23.477 0.540 1.00 89.81 222 ALA A O 1
ATOM 1680 N N . LYS A 1 223 ? 12.989 -22.045 -1.162 1.00 92.38 223 LYS A N 1
ATOM 1681 C CA . LYS A 1 223 ? 14.468 -22.089 -1.131 1.00 92.38 223 LYS A CA 1
ATOM 1682 C C . LYS A 1 223 ? 15.129 -20.817 -0.612 1.00 92.38 223 LYS A C 1
ATOM 1684 O O . LYS A 1 223 ? 16.232 -20.914 -0.075 1.00 92.38 223 LYS A O 1
ATOM 1689 N N . PHE A 1 224 ? 14.500 -19.659 -0.798 1.00 90.31 224 PHE A N 1
ATOM 1690 C CA . PHE A 1 224 ? 15.112 -18.352 -0.554 1.00 90.31 224 PHE A CA 1
ATOM 1691 C C . PHE A 1 224 ? 14.231 -17.459 0.326 1.00 90.31 224 PHE A C 1
ATOM 1693 O O . PHE A 1 224 ? 14.701 -17.053 1.386 1.00 90.31 224 PHE A O 1
ATOM 1700 N N . GLY A 1 225 ? 12.967 -17.234 -0.056 1.00 87.69 225 GLY A N 1
ATOM 1701 C CA . GLY A 1 225 ? 12.027 -16.393 0.700 1.00 87.69 225 GLY A CA 1
ATOM 1702 C C . GLY A 1 225 ? 11.768 -16.922 2.116 1.00 87.69 225 GLY A C 1
ATOM 1703 O O . GLY A 1 225 ? 12.214 -16.325 3.100 1.00 87.69 225 GLY A O 1
ATOM 1704 N N . ASP A 1 226 ? 11.129 -18.091 2.249 1.00 90.25 226 ASP A N 1
ATOM 1705 C CA . A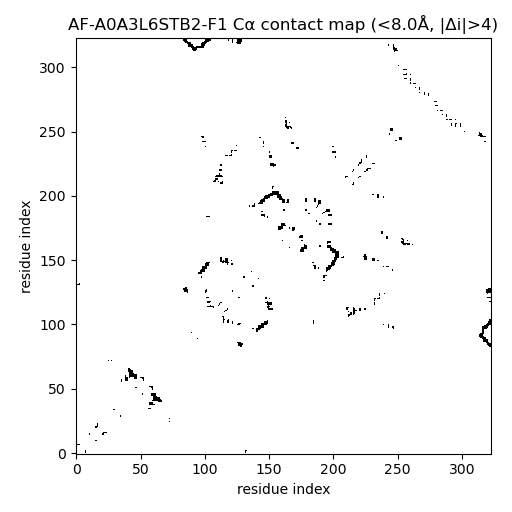SP A 1 226 ? 10.858 -18.724 3.549 1.00 90.25 226 ASP A CA 1
ATOM 1706 C C . ASP A 1 226 ? 11.162 -20.235 3.612 1.00 90.25 226 ASP A C 1
ATOM 1708 O O . ASP A 1 226 ? 10.249 -21.066 3.643 1.00 90.25 226 ASP A O 1
ATOM 1712 N N . PRO A 1 227 ? 12.451 -20.628 3.695 1.00 91.62 227 PRO A N 1
ATOM 1713 C CA . PRO A 1 227 ? 12.858 -22.021 3.871 1.00 91.62 227 PRO A CA 1
ATOM 1714 C C . PRO A 1 227 ? 12.252 -22.668 5.129 1.00 91.62 227 PRO A C 1
ATOM 1716 O O . PRO A 1 227 ? 12.729 -22.494 6.253 1.00 91.62 227 PRO A O 1
ATOM 1719 N N . GLY A 1 228 ? 11.193 -23.456 4.929 1.00 87.38 228 GLY A N 1
ATOM 1720 C CA . GLY A 1 228 ? 10.435 -24.100 6.004 1.00 87.38 228 GLY A CA 1
ATOM 1721 C C . GLY A 1 228 ? 9.279 -23.271 6.580 1.00 87.38 228 GLY A C 1
ATOM 1722 O O . GLY A 1 228 ? 8.821 -23.604 7.671 1.00 87.38 228 GLY A O 1
ATOM 1723 N N . PHE A 1 229 ? 8.821 -22.229 5.871 1.00 84.00 229 PHE A N 1
ATOM 1724 C CA . PHE A 1 229 ? 7.553 -21.507 6.089 1.00 84.00 229 PHE A CA 1
ATOM 1725 C C . PHE A 1 229 ? 7.337 -20.919 7.502 1.00 84.00 229 PHE A C 1
ATOM 1727 O O . PHE A 1 229 ? 6.211 -20.722 7.962 1.00 84.00 229 PHE A O 1
ATOM 1734 N N . ARG A 1 230 ? 8.424 -20.625 8.228 1.00 86.12 230 ARG A N 1
ATOM 1735 C CA . ARG A 1 230 ? 8.356 -20.169 9.629 1.00 86.12 230 ARG A CA 1
ATOM 1736 C C . ARG A 1 230 ? 7.930 -18.712 9.771 1.00 86.12 230 ARG A C 1
ATOM 1738 O O . ARG A 1 230 ? 7.342 -18.368 10.794 1.00 86.12 230 ARG A O 1
ATOM 1745 N N . ARG A 1 231 ? 8.227 -17.864 8.784 1.00 87.00 231 ARG A N 1
ATOM 1746 C CA . ARG A 1 231 ? 7.796 -16.462 8.773 1.00 87.00 231 ARG A CA 1
ATOM 1747 C C . ARG A 1 231 ? 6.341 -16.341 8.321 1.00 87.00 231 ARG A C 1
ATOM 1749 O O . ARG A 1 231 ? 5.631 -15.542 8.913 1.00 87.00 231 ARG A O 1
ATOM 1756 N N . HIS A 1 232 ? 5.857 -17.205 7.422 1.00 85.19 232 HIS A N 1
ATOM 1757 C CA . HIS A 1 232 ? 4.422 -17.305 7.097 1.00 85.19 232 HIS A CA 1
ATOM 1758 C C . HIS A 1 232 ? 3.598 -17.638 8.352 1.00 85.19 232 HIS A C 1
ATOM 1760 O O . HIS A 1 232 ? 2.643 -16.937 8.679 1.00 85.19 232 HIS A O 1
ATOM 1766 N N . VAL A 1 233 ? 4.024 -18.650 9.123 1.00 78.25 233 VAL A N 1
ATOM 1767 C CA . VAL A 1 233 ? 3.390 -19.004 10.407 1.00 78.25 233 VAL A CA 1
ATOM 1768 C C . VAL A 1 233 ? 3.458 -17.845 11.410 1.00 78.25 233 VAL A C 1
ATOM 1770 O O . VAL A 1 233 ? 2.491 -17.607 12.134 1.00 78.25 233 VAL A O 1
ATOM 1773 N N . ALA A 1 234 ? 4.561 -17.090 11.451 1.00 81.12 234 ALA A N 1
ATOM 1774 C CA . ALA A 1 234 ? 4.677 -15.908 12.307 1.00 81.12 234 ALA A CA 1
ATOM 1775 C C . ALA A 1 234 ? 3.750 -14.761 11.860 1.00 81.12 234 ALA A C 1
ATOM 1777 O O . ALA A 1 234 ? 3.116 -14.140 12.711 1.00 81.12 234 ALA A O 1
ATOM 1778 N N . ALA A 1 235 ? 3.624 -14.512 10.553 1.00 84.31 235 ALA A N 1
ATOM 1779 C CA . ALA A 1 235 ? 2.727 -13.515 9.975 1.00 84.31 235 ALA A CA 1
ATOM 1780 C C . ALA A 1 235 ? 1.264 -13.831 10.315 1.00 84.31 235 ALA A C 1
ATOM 1782 O O . ALA A 1 235 ? 0.605 -13.012 10.954 1.00 84.31 235 ALA A O 1
ATOM 1783 N N . ALA A 1 236 ? 0.805 -15.053 10.016 1.00 78.31 236 ALA A N 1
ATOM 1784 C CA . ALA A 1 236 ? -0.528 -15.534 10.385 1.00 78.31 236 ALA A CA 1
ATOM 1785 C C . ALA A 1 236 ? -0.776 -15.447 11.905 1.00 78.31 236 ALA A C 1
ATOM 1787 O O . ALA A 1 236 ? -1.832 -14.994 12.338 1.00 78.31 236 ALA A O 1
ATOM 1788 N N . SER A 1 237 ? 0.221 -15.789 12.734 1.00 76.62 237 SER A N 1
ATOM 1789 C CA . SER A 1 237 ? 0.113 -15.681 14.199 1.00 76.62 237 SER A CA 1
ATOM 1790 C C . SER A 1 237 ? -0.071 -14.234 14.675 1.00 76.62 237 SER A C 1
ATOM 1792 O O . SER A 1 237 ? -0.928 -13.969 15.516 1.00 76.62 237 SER A O 1
ATOM 1794 N N . ILE A 1 238 ? 0.718 -13.285 14.159 1.00 82.25 238 ILE A N 1
ATOM 1795 C CA . ILE A 1 238 ? 0.612 -11.858 14.512 1.00 82.25 238 ILE A CA 1
ATOM 1796 C C . ILE A 1 238 ? -0.739 -11.300 14.049 1.00 82.25 238 ILE A C 1
ATOM 1798 O O . ILE A 1 238 ? -1.411 -10.601 14.807 1.00 82.25 238 ILE A O 1
ATOM 1802 N N . TRP A 1 239 ? -1.154 -11.642 12.832 1.00 82.31 239 TRP A N 1
ATOM 1803 C CA . TRP A 1 239 ? -2.390 -11.170 12.215 1.00 82.31 239 TRP A CA 1
ATOM 1804 C C . TRP A 1 239 ? -3.634 -11.711 12.919 1.00 82.31 239 TRP A C 1
ATOM 1806 O O . TRP A 1 239 ? -4.491 -10.928 13.319 1.00 82.31 239 TRP A O 1
ATOM 1816 N N . GLY A 1 240 ? -3.679 -13.017 13.193 1.00 76.31 240 GLY A N 1
ATOM 1817 C CA . GLY A 1 240 ? -4.727 -13.649 13.994 1.00 76.31 240 GLY A CA 1
ATOM 1818 C C . GLY A 1 240 ? -4.786 -13.110 15.427 1.00 76.31 240 GLY A C 1
ATOM 1819 O O . GLY A 1 240 ? -5.874 -12.913 15.962 1.00 76.31 240 GLY A O 1
ATOM 1820 N N . MET A 1 241 ? -3.649 -12.778 16.052 1.00 79.44 241 MET A N 1
ATOM 1821 C CA . MET A 1 241 ? -3.653 -12.099 17.357 1.00 79.44 241 MET A CA 1
ATOM 1822 C C . MET A 1 241 ? -4.207 -10.671 17.277 1.00 79.44 241 MET A C 1
ATOM 1824 O O . MET A 1 241 ? -5.010 -10.298 18.131 1.00 79.44 241 MET A O 1
ATOM 1828 N N . MET A 1 242 ? -3.838 -9.883 16.259 1.00 85.38 242 MET A N 1
ATOM 1829 C CA . MET A 1 242 ? -4.438 -8.563 16.009 1.00 85.38 242 MET A CA 1
ATOM 1830 C C . MET A 1 242 ? -5.957 -8.682 15.809 1.00 85.38 242 MET A C 1
ATOM 1832 O O . MET A 1 242 ? -6.715 -7.952 16.447 1.00 85.38 242 MET A O 1
ATOM 1836 N N . ALA A 1 243 ? -6.392 -9.649 14.994 1.00 83.12 243 ALA A N 1
ATOM 1837 C CA . ALA A 1 243 ? -7.790 -9.975 14.731 1.00 83.12 243 ALA A CA 1
ATOM 1838 C C . ALA A 1 243 ? -8.567 -10.252 16.024 1.00 83.12 243 ALA A C 1
ATOM 1840 O O . ALA A 1 243 ? -9.576 -9.611 16.311 1.00 83.12 243 ALA A O 1
ATOM 1841 N N . LEU A 1 244 ? -8.059 -11.189 16.831 1.00 78.31 244 LEU A N 1
ATOM 1842 C CA . LEU A 1 244 ? -8.699 -11.645 18.059 1.00 78.31 244 LEU A CA 1
ATOM 1843 C C . LEU A 1 244 ? -8.730 -10.559 19.138 1.00 78.31 244 LEU A C 1
ATOM 1845 O O . LEU A 1 244 ? -9.731 -10.463 19.841 1.00 78.31 244 LEU A O 1
ATOM 1849 N N . ARG A 1 245 ? -7.689 -9.724 19.261 1.00 82.31 245 ARG A N 1
ATOM 1850 C CA . ARG A 1 245 ? -7.702 -8.565 20.172 1.00 82.31 245 ARG A CA 1
ATOM 1851 C C . ARG A 1 245 ? -8.751 -7.543 19.733 1.00 82.31 245 ARG A C 1
ATOM 1853 O O . ARG A 1 245 ? -9.591 -7.145 20.528 1.00 82.31 245 ARG A O 1
ATOM 1860 N N . LEU A 1 246 ? -8.761 -7.156 18.457 1.00 86.19 246 LEU A N 1
ATOM 1861 C CA . LEU A 1 246 ? -9.693 -6.143 17.949 1.00 86.19 246 LEU A CA 1
ATOM 1862 C C . LEU A 1 246 ? -11.158 -6.612 17.938 1.00 86.19 246 LEU A C 1
ATOM 1864 O O . LEU A 1 246 ? -12.047 -5.770 18.021 1.00 86.19 246 LEU A O 1
ATOM 1868 N N . ALA A 1 247 ? -11.409 -7.922 17.838 1.00 81.12 247 ALA A N 1
ATOM 1869 C CA . ALA A 1 247 ? -12.755 -8.495 17.802 1.00 81.12 247 ALA A CA 1
ATOM 1870 C C . ALA A 1 247 ? -13.285 -8.966 19.172 1.00 81.12 247 ALA A C 1
ATOM 1872 O O . ALA A 1 247 ? -14.460 -9.308 19.255 1.00 81.12 247 ALA A O 1
ATOM 1873 N N . ASN A 1 248 ? -12.458 -9.035 20.227 1.00 77.25 248 ASN A N 1
ATOM 1874 C CA . ASN A 1 248 ? -12.872 -9.579 21.535 1.00 77.25 248 ASN A CA 1
ATOM 1875 C C . ASN A 1 248 ? -12.403 -8.769 22.766 1.00 77.25 248 ASN A C 1
ATOM 1877 O O . ASN A 1 248 ? -12.837 -9.068 23.880 1.00 77.25 248 ASN A O 1
ATOM 1881 N N . ASP A 1 249 ? -11.540 -7.754 22.620 1.00 82.12 249 ASP A N 1
ATOM 1882 C CA . ASP A 1 249 ? -11.249 -6.820 23.716 1.00 82.12 249 ASP A CA 1
ATOM 1883 C C . ASP A 1 249 ? -12.499 -5.957 23.996 1.00 82.12 249 ASP A C 1
ATOM 1885 O O . ASP A 1 249 ? -12.910 -5.163 23.152 1.00 82.12 249 ASP A O 1
ATOM 1889 N N . GLU A 1 250 ? -13.068 -6.045 25.207 1.00 80.12 250 GLU A N 1
ATOM 1890 C CA . GLU A 1 250 ? -14.279 -5.299 25.626 1.00 80.12 250 GLU A CA 1
ATOM 1891 C C . GLU A 1 250 ? -14.147 -3.764 25.503 1.00 80.12 250 GLU A C 1
ATOM 1893 O O . GLU A 1 250 ? -15.147 -3.047 25.463 1.00 80.12 250 GLU A O 1
ATOM 1898 N N . ILE A 1 251 ? -12.920 -3.245 25.398 1.00 82.81 251 ILE A N 1
ATOM 1899 C CA . ILE A 1 251 ? -12.661 -1.877 24.947 1.00 82.81 251 ILE A CA 1
ATOM 1900 C C . ILE A 1 251 ? -11.602 -1.929 23.849 1.00 82.81 251 ILE A C 1
ATOM 1902 O O . ILE A 1 251 ? -10.454 -2.283 24.122 1.00 82.81 251 ILE A O 1
ATOM 1906 N N . ILE A 1 252 ? -11.976 -1.503 22.638 1.00 85.69 252 ILE A N 1
ATOM 1907 C CA . ILE A 1 252 ? -11.104 -1.461 21.456 1.00 85.69 252 ILE A CA 1
ATOM 1908 C C . ILE A 1 252 ? -9.745 -0.812 21.825 1.00 85.69 252 ILE A C 1
ATOM 1910 O O . ILE A 1 252 ? -9.725 0.340 22.278 1.00 85.69 252 ILE A O 1
ATOM 1914 N N . PRO A 1 253 ? -8.603 -1.507 21.641 1.00 84.88 253 PRO A N 1
ATOM 1915 C CA . PRO A 1 253 ? -7.293 -1.129 22.199 1.00 84.88 253 PRO A CA 1
ATOM 1916 C C . PRO A 1 253 ? -6.570 0.012 21.444 1.00 84.88 253 PRO A C 1
ATOM 1918 O O . PRO A 1 253 ? -5.358 -0.024 21.227 1.00 84.88 253 PRO A O 1
ATOM 1921 N N . PHE A 1 254 ? -7.297 1.055 21.035 1.00 88.38 254 PHE A N 1
ATOM 1922 C CA . PHE A 1 254 ? -6.751 2.208 20.313 1.00 88.38 254 PHE A CA 1
ATOM 1923 C C . PHE A 1 254 ? -6.058 3.227 21.224 1.00 88.38 254 PHE A C 1
ATOM 1925 O O . PHE A 1 254 ? -6.547 3.590 22.292 1.00 88.38 254 PHE A O 1
ATOM 1932 N N . ASN A 1 255 ? -4.930 3.769 20.755 1.00 85.38 255 ASN A N 1
ATOM 1933 C CA . ASN A 1 255 ? -4.141 4.777 21.457 1.00 85.38 255 ASN A CA 1
ATOM 1934 C C . ASN A 1 255 ? -4.155 6.138 20.739 1.00 85.38 255 ASN A C 1
ATOM 1936 O O . ASN A 1 255 ? -3.200 6.513 20.058 1.00 85.38 255 ASN A O 1
ATOM 1940 N N . TYR A 1 256 ? -5.188 6.945 20.974 1.00 87.31 256 TYR A N 1
ATOM 1941 C CA . TYR A 1 256 ? -5.332 8.286 20.378 1.00 87.31 256 TYR A CA 1
ATOM 1942 C C . TYR A 1 256 ? -4.153 9.242 20.680 1.00 87.31 256 TYR A C 1
ATOM 1944 O O . TYR A 1 256 ? -3.863 10.158 19.910 1.00 87.31 256 TYR A O 1
ATOM 1952 N N . MET A 1 257 ? -3.410 8.994 21.766 1.00 90.94 257 MET A N 1
ATOM 1953 C CA . MET A 1 257 ? -2.193 9.738 22.125 1.00 90.94 257 MET A CA 1
ATOM 1954 C C . MET A 1 257 ? -1.009 9.522 21.164 1.00 90.94 257 MET A C 1
ATOM 1956 O O . MET A 1 257 ? -0.151 10.405 21.076 1.00 90.94 257 MET A O 1
ATOM 1960 N N . SER A 1 258 ? -0.951 8.397 20.439 1.00 89.38 258 SER A N 1
ATOM 1961 C CA . SER A 1 258 ? 0.013 8.212 19.340 1.00 89.38 258 SER A CA 1
ATOM 1962 C C . SER A 1 258 ? -0.292 9.189 18.211 1.00 89.38 258 SER A C 1
ATOM 1964 O O . SER A 1 258 ? 0.575 9.963 17.819 1.00 89.38 258 SER A O 1
ATOM 1966 N N . TYR A 1 259 ? -1.554 9.250 17.775 1.00 89.88 259 TYR A N 1
ATOM 1967 C CA . TYR A 1 259 ? -2.000 10.117 16.680 1.00 89.88 259 TYR A CA 1
ATOM 1968 C C . TYR A 1 259 ? -1.674 11.597 16.924 1.00 89.88 259 TYR A C 1
ATOM 1970 O O . TYR A 1 259 ? -1.108 12.268 16.064 1.00 89.88 259 TYR A O 1
ATOM 1978 N N . ALA A 1 260 ? -1.936 12.096 18.137 1.00 93.38 260 ALA A N 1
ATOM 1979 C CA . ALA A 1 260 ? -1.580 13.463 18.526 1.00 93.38 260 ALA A CA 1
ATOM 1980 C C . ALA A 1 260 ? -0.059 13.730 18.533 1.00 93.38 260 ALA A C 1
ATOM 1982 O O . ALA A 1 260 ? 0.366 14.878 18.435 1.00 93.38 260 ALA A O 1
ATOM 1983 N N . SER A 1 261 ? 0.769 12.692 18.666 1.00 93.19 261 SER A N 1
ATOM 1984 C CA . SER A 1 261 ? 2.232 12.805 18.704 1.00 93.19 261 SER A CA 1
ATOM 1985 C C . SER A 1 261 ? 2.858 12.696 17.309 1.00 93.19 261 SER A C 1
ATOM 1987 O O . SER A 1 261 ? 3.774 13.454 17.001 1.00 93.19 261 SER A O 1
ATOM 1989 N N . GLU A 1 262 ? 2.303 11.852 16.437 1.00 92.56 262 GLU A N 1
ATOM 1990 C CA . GLU A 1 262 ? 2.649 11.784 15.009 1.00 92.56 262 GLU A CA 1
ATOM 1991 C C . GLU A 1 262 ? 2.297 13.089 14.283 1.00 92.56 262 GLU A C 1
ATOM 1993 O O . GLU A 1 262 ? 3.142 13.657 13.594 1.00 92.56 262 GLU A O 1
ATOM 1998 N N . LEU A 1 263 ? 1.099 13.647 14.510 1.00 94.69 263 LEU A N 1
ATOM 1999 C CA . LEU A 1 263 ? 0.725 14.955 13.955 1.00 94.69 263 LEU A CA 1
ATOM 2000 C C . LEU A 1 263 ? 1.692 16.069 14.390 1.00 94.69 263 LEU A C 1
ATOM 2002 O O . LEU A 1 263 ? 2.019 16.951 13.595 1.00 94.69 263 LEU A O 1
ATOM 2006 N N . GLU A 1 264 ? 2.197 16.028 15.625 1.00 94.94 264 GLU A N 1
ATOM 2007 C CA . GLU A 1 264 ? 3.206 16.979 16.102 1.00 94.94 264 GLU A CA 1
ATOM 2008 C C . GLU A 1 264 ? 4.574 16.768 15.426 1.00 94.94 264 GLU A C 1
ATOM 2010 O O . GLU A 1 264 ? 5.279 17.738 15.144 1.00 94.94 264 GLU A O 1
ATOM 2015 N N . ALA A 1 265 ? 4.952 15.519 15.133 1.00 93.38 265 ALA A N 1
ATOM 2016 C CA . ALA A 1 265 ? 6.164 15.199 14.383 1.00 93.38 265 ALA A CA 1
ATOM 2017 C C . ALA A 1 265 ? 6.072 15.695 12.928 1.00 93.38 265 ALA A C 1
ATOM 2019 O O . ALA A 1 265 ? 6.960 16.420 12.475 1.00 93.38 265 ALA A O 1
ATOM 2020 N N . TYR A 1 266 ? 4.970 15.409 12.228 1.00 93.50 266 TYR A N 1
ATOM 2021 C CA . TYR A 1 266 ? 4.726 15.913 10.873 1.00 93.50 266 TYR A CA 1
ATOM 2022 C C . TYR A 1 266 ? 4.637 17.446 10.824 1.00 93.50 266 TYR A C 1
ATOM 2024 O O . TYR A 1 266 ? 5.176 18.059 9.903 1.00 93.50 266 TYR A O 1
ATOM 2032 N N . THR A 1 267 ? 4.058 18.090 11.844 1.00 95.12 267 THR A N 1
ATOM 2033 C CA . THR A 1 267 ? 4.031 19.562 11.945 1.00 95.12 267 THR A CA 1
ATOM 2034 C C . THR A 1 267 ? 5.444 20.151 11.978 1.00 95.12 267 THR A C 1
ATOM 2036 O O . THR A 1 267 ? 5.717 21.124 11.277 1.00 95.12 267 THR A O 1
ATOM 2039 N N . LYS A 1 268 ? 6.379 19.527 12.707 1.00 93.94 268 LYS A N 1
ATOM 2040 C CA . LYS A 1 268 ? 7.792 19.951 12.741 1.00 93.94 268 LYS A CA 1
ATOM 2041 C C . LYS A 1 268 ? 8.498 19.745 11.400 1.00 93.94 268 LYS A C 1
ATOM 2043 O O . LYS A 1 268 ? 9.375 20.534 11.052 1.00 93.94 268 LYS A O 1
ATOM 2048 N N . VAL A 1 269 ? 8.131 18.723 10.623 1.00 93.88 269 VAL A N 1
ATOM 2049 C CA . VAL A 1 269 ? 8.631 18.554 9.244 1.00 93.88 269 VAL A CA 1
ATOM 2050 C C . VAL A 1 269 ? 8.100 19.679 8.348 1.00 93.88 269 VAL A C 1
ATOM 2052 O O . VAL A 1 269 ? 8.890 20.339 7.672 1.00 93.88 269 VAL A O 1
ATOM 2055 N N . LEU A 1 270 ? 6.799 19.976 8.414 1.00 94.12 270 LEU A N 1
ATOM 2056 C CA . LEU A 1 270 ? 6.166 21.065 7.662 1.00 94.12 270 LEU A CA 1
ATOM 2057 C C . LEU A 1 270 ? 6.782 22.438 7.991 1.00 94.12 270 LEU A C 1
ATOM 2059 O O . LEU A 1 270 ? 7.123 23.190 7.080 1.00 94.12 270 LEU A O 1
ATOM 2063 N N . GLU A 1 271 ? 7.018 22.748 9.269 1.00 93.88 271 GLU A N 1
ATOM 2064 C CA . GLU A 1 271 ? 7.676 23.998 9.683 1.00 93.88 271 GLU A CA 1
ATOM 2065 C C . GLU A 1 271 ? 9.087 24.167 9.110 1.00 93.88 271 GLU A C 1
ATOM 2067 O O . GLU A 1 271 ? 9.511 25.293 8.852 1.00 93.88 271 GLU A O 1
ATOM 2072 N N . ASN A 1 272 ? 9.821 23.074 8.871 1.00 92.56 272 ASN A N 1
ATOM 2073 C CA . ASN A 1 272 ? 11.119 23.155 8.205 1.00 92.56 272 ASN A CA 1
ATOM 2074 C C . ASN A 1 272 ? 10.988 23.569 6.729 1.00 92.56 272 ASN A C 1
ATOM 2076 O O . ASN A 1 272 ? 11.843 24.313 6.251 1.00 92.56 272 ASN A O 1
ATOM 2080 N N . GLY A 1 273 ? 9.922 23.145 6.040 1.00 92.06 273 GLY A N 1
ATOM 2081 C CA . GLY A 1 273 ? 9.610 23.559 4.667 1.00 92.06 273 GLY A CA 1
ATOM 2082 C C . GLY A 1 273 ? 9.045 24.981 4.552 1.00 92.06 273 GLY A C 1
ATOM 2083 O O . GLY A 1 273 ? 9.271 25.648 3.548 1.00 92.06 273 GLY A O 1
ATOM 2084 N N . LEU A 1 274 ? 8.368 25.485 5.591 1.00 94.00 274 LEU A N 1
ATOM 2085 C CA . LEU A 1 274 ? 7.780 26.835 5.616 1.00 94.00 274 LEU A CA 1
ATOM 2086 C C . LEU A 1 274 ? 8.772 27.960 5.982 1.00 94.00 274 LEU A C 1
ATOM 2088 O O . LEU A 1 274 ? 8.385 29.133 6.030 1.00 94.00 274 LEU A O 1
ATOM 2092 N N . LYS A 1 275 ? 10.051 27.645 6.230 1.00 91.81 275 LYS A N 1
ATOM 2093 C CA . LYS A 1 275 ? 11.088 28.629 6.588 1.00 91.81 275 LYS A CA 1
ATOM 2094 C C . LYS A 1 275 ? 11.247 29.706 5.510 1.00 91.81 275 LYS A C 1
ATOM 2096 O O . LYS A 1 275 ? 11.571 29.414 4.366 1.00 91.81 275 LYS A O 1
ATOM 2101 N N . GLY A 1 276 ? 11.068 30.967 5.907 1.00 90.62 276 GLY A N 1
ATOM 2102 C CA . GLY A 1 276 ? 11.120 32.126 5.006 1.00 90.62 276 GLY A CA 1
ATOM 2103 C C . GLY A 1 276 ? 9.771 32.513 4.386 1.00 90.62 276 GLY A C 1
ATOM 2104 O O . GLY A 1 276 ? 9.698 33.536 3.711 1.00 90.62 276 GLY A O 1
ATOM 2105 N N . THR A 1 277 ? 8.702 31.751 4.639 1.00 94.62 277 THR A N 1
ATOM 2106 C CA . THR A 1 277 ? 7.326 32.147 4.300 1.00 94.62 277 THR A CA 1
ATOM 2107 C C . THR A 1 277 ? 6.679 32.956 5.434 1.00 94.62 277 THR A C 1
ATOM 2109 O O . THR A 1 277 ? 7.209 33.043 6.541 1.00 94.62 277 THR A O 1
ATOM 2112 N N . THR A 1 278 ? 5.508 33.540 5.171 1.00 95.06 278 THR A N 1
ATOM 2113 C CA . THR A 1 278 ? 4.654 34.193 6.182 1.00 95.06 278 THR A CA 1
ATOM 2114 C C . THR A 1 278 ? 3.665 33.235 6.861 1.00 95.06 278 THR A C 1
ATOM 2116 O O . THR A 1 278 ? 2.893 33.662 7.720 1.00 95.06 278 THR A O 1
ATOM 2119 N N . VAL A 1 279 ? 3.656 31.952 6.483 1.00 95.31 279 VAL A N 1
ATOM 2120 C CA . VAL A 1 279 ? 2.737 30.935 7.015 1.00 95.31 279 VAL A CA 1
ATOM 2121 C C . VAL A 1 279 ? 3.294 30.376 8.326 1.00 95.31 279 VAL A C 1
ATOM 2123 O O . VAL A 1 279 ? 4.494 30.145 8.445 1.00 95.31 279 VAL A O 1
ATOM 2126 N N . THR A 1 280 ? 2.432 30.138 9.320 1.00 94.56 280 THR A N 1
ATOM 2127 C CA . THR A 1 280 ? 2.841 29.580 10.623 1.00 94.56 280 THR A CA 1
ATOM 2128 C C . THR A 1 280 ? 2.000 28.363 10.994 1.00 94.56 280 THR A C 1
ATOM 2130 O O . THR A 1 280 ? 0.792 28.349 10.758 1.00 94.56 280 THR A O 1
ATOM 2133 N N . CYS A 1 281 ? 2.616 27.367 11.635 1.00 95.75 281 CYS A N 1
ATOM 2134 C CA . CYS A 1 281 ? 1.923 26.174 12.131 1.00 95.75 281 CYS A CA 1
ATOM 2135 C C . CYS A 1 281 ? 1.224 26.380 13.488 1.00 95.75 281 CYS A C 1
ATOM 2137 O O . CYS A 1 281 ? 0.660 25.437 14.038 1.00 95.75 281 CYS A O 1
ATOM 2139 N N . SER A 1 282 ? 1.207 27.602 14.032 1.00 95.44 282 SER A N 1
ATOM 2140 C CA . SER A 1 282 ? 0.573 27.924 15.320 1.00 95.44 282 SER A CA 1
ATOM 2141 C C . SER A 1 282 ? -0.896 27.466 15.437 1.00 95.44 282 SER A C 1
ATOM 2143 O O . SER A 1 282 ? -1.248 26.926 16.486 1.00 95.44 282 SER A O 1
ATOM 2145 N N . PRO A 1 283 ? -1.764 27.601 14.406 1.00 96.25 283 PRO A N 1
ATOM 2146 C CA . PRO A 1 283 ? -3.126 27.061 14.465 1.00 96.25 283 PRO A CA 1
ATOM 2147 C C . PRO A 1 283 ? -3.145 25.530 14.570 1.00 96.25 283 PRO A C 1
ATOM 2149 O O . PRO A 1 283 ? -3.885 24.982 15.382 1.00 96.25 283 PRO A O 1
ATOM 2152 N N . LEU A 1 284 ? -2.282 24.848 13.809 1.00 96.00 284 LEU A N 1
ATOM 2153 C CA . LEU A 1 284 ? -2.174 23.388 13.795 1.00 96.00 284 LEU A CA 1
ATOM 2154 C C . LEU A 1 284 ? -1.677 22.844 15.145 1.00 96.00 284 LEU A C 1
ATOM 2156 O O . LEU A 1 284 ? -2.259 21.899 15.673 1.00 96.00 284 LEU A O 1
ATOM 2160 N N . TYR A 1 285 ? -0.681 23.484 15.768 1.00 97.25 285 TYR A N 1
ATOM 2161 C CA . TYR A 1 285 ? -0.249 23.132 17.126 1.00 97.25 285 TYR A CA 1
ATOM 2162 C C . TYR A 1 285 ? -1.349 23.315 18.180 1.00 97.25 285 TYR A C 1
ATOM 2164 O O . TYR A 1 285 ? -1.431 22.507 19.106 1.00 97.25 285 TYR A O 1
ATOM 2172 N N . ASN A 1 286 ? -2.211 24.329 18.045 1.00 97.44 286 ASN A N 1
ATOM 2173 C CA . ASN A 1 286 ? -3.365 24.488 18.934 1.00 97.44 286 ASN A CA 1
ATOM 2174 C C . ASN A 1 286 ? -4.348 23.317 18.763 1.00 97.44 286 ASN A C 1
ATOM 2176 O O . ASN A 1 286 ? -4.668 22.653 19.745 1.00 97.44 286 ASN A O 1
ATOM 2180 N N . SER A 1 287 ? -4.725 22.967 17.528 1.00 97.81 287 SER A N 1
ATOM 2181 C CA . SER A 1 287 ? -5.590 21.805 17.264 1.00 97.81 287 SER A CA 1
ATOM 2182 C C . SER A 1 287 ? -4.987 20.479 17.755 1.00 97.81 287 SER A C 1
ATOM 2184 O O . SER A 1 287 ? -5.701 19.642 18.302 1.00 97.81 287 SER A O 1
ATOM 2186 N N . ILE A 1 288 ? -3.667 20.292 17.635 1.00 97.31 288 ILE A N 1
ATOM 2187 C CA . ILE A 1 288 ? -2.954 19.113 18.162 1.00 97.31 288 ILE A CA 1
ATOM 2188 C C . ILE A 1 288 ? -2.964 19.085 19.698 1.00 97.31 288 ILE A C 1
ATOM 2190 O O . ILE A 1 288 ? -3.101 18.017 20.297 1.00 97.31 288 ILE A O 1
ATOM 2194 N N . LYS A 1 289 ? -2.856 20.242 20.360 1.00 97.19 289 LYS A N 1
ATOM 2195 C CA . LYS A 1 289 ? -2.969 20.361 21.822 1.00 97.19 289 LYS A CA 1
ATOM 2196 C C . LYS A 1 289 ? -4.383 20.026 22.311 1.00 97.19 289 LYS A C 1
ATOM 2198 O O . LYS A 1 289 ? -4.526 19.332 23.323 1.00 97.19 289 LYS A O 1
ATOM 2203 N N . ASP A 1 290 ? -5.409 20.467 21.591 1.00 97.44 290 ASP A N 1
ATOM 2204 C CA . ASP A 1 290 ? -6.807 20.174 21.916 1.00 97.44 290 ASP A CA 1
ATOM 2205 C C . ASP A 1 290 ? -7.108 18.678 21.712 1.00 97.44 290 ASP A C 1
ATOM 2207 O O . ASP A 1 290 ? -7.618 18.021 22.624 1.00 97.44 290 ASP A O 1
ATOM 2211 N N . LEU A 1 291 ? -6.654 18.094 20.593 1.00 96.38 291 LEU A N 1
ATOM 2212 C CA . LEU A 1 291 ? -6.690 16.647 20.350 1.00 96.38 291 LEU A CA 1
ATOM 2213 C C . LEU A 1 291 ? -5.962 15.863 21.451 1.00 96.38 291 LEU A C 1
ATOM 2215 O O . LEU A 1 291 ? -6.498 14.883 21.962 1.00 96.38 291 LEU A O 1
ATOM 2219 N N . ARG A 1 292 ? -4.762 16.293 21.865 1.00 96.44 292 ARG A N 1
ATOM 2220 C CA . ARG A 1 292 ? -4.011 15.649 22.956 1.00 96.44 292 ARG A CA 1
ATOM 2221 C C . ARG A 1 292 ? -4.756 15.720 24.290 1.00 96.44 292 ARG A C 1
ATOM 2223 O O . ARG A 1 292 ? -4.687 14.775 25.074 1.00 96.44 292 ARG A O 1
ATOM 2230 N N . THR A 1 293 ? -5.486 16.803 24.544 1.00 96.44 293 THR A N 1
ATOM 2231 C CA . THR A 1 293 ? -6.325 16.949 25.743 1.00 96.44 293 THR A CA 1
ATOM 2232 C C . THR A 1 293 ? -7.501 15.968 25.705 1.00 96.44 293 THR A C 1
ATOM 2234 O O . THR A 1 293 ? -7.720 15.242 26.676 1.00 96.44 293 THR A O 1
ATOM 2237 N N . ALA A 1 294 ? -8.193 15.858 24.566 1.00 95.81 294 ALA A N 1
ATOM 2238 C CA . ALA A 1 294 ? -9.271 14.887 24.365 1.00 95.81 294 ALA A CA 1
ATOM 2239 C C . ALA A 1 294 ? -8.776 13.428 24.465 1.00 95.81 294 ALA A C 1
ATOM 2241 O O . ALA A 1 294 ? -9.353 12.628 25.199 1.00 95.81 294 ALA A O 1
ATOM 2242 N N . ALA A 1 295 ? -7.659 13.101 23.811 1.00 93.88 295 ALA A N 1
ATOM 2243 C CA . ALA A 1 295 ? -7.019 11.787 23.872 1.00 93.88 295 ALA A CA 1
ATOM 2244 C C . ALA A 1 295 ? -6.551 11.424 25.293 1.00 93.88 295 ALA A C 1
ATOM 2246 O O . ALA A 1 295 ? -6.675 10.275 25.709 1.00 93.88 295 ALA A O 1
ATOM 2247 N N . THR A 1 296 ? -6.066 12.397 26.073 1.00 92.94 296 THR A N 1
ATOM 2248 C CA . THR A 1 296 ? -5.716 12.182 27.488 1.00 92.94 296 THR A CA 1
ATOM 2249 C C . THR A 1 296 ? -6.955 11.855 28.324 1.00 92.94 296 THR A C 1
ATOM 2251 O O . THR A 1 296 ? -6.888 10.969 29.175 1.00 92.94 296 THR A O 1
ATOM 2254 N N . LYS A 1 297 ? -8.089 12.525 28.068 1.00 92.12 297 LYS A N 1
ATOM 2255 C CA . LYS A 1 297 ? -9.371 12.247 28.733 1.00 92.12 297 LYS A CA 1
ATOM 2256 C C . LYS A 1 297 ? -9.868 10.833 28.408 1.00 92.12 297 LYS A C 1
ATOM 2258 O O . LYS A 1 297 ? -10.052 10.044 29.328 1.00 92.12 297 LYS A O 1
ATOM 2263 N N . ALA A 1 298 ? -9.982 10.486 27.124 1.00 88.25 298 ALA A N 1
ATOM 2264 C CA . ALA A 1 298 ? -10.445 9.167 26.680 1.00 88.25 298 ALA A CA 1
ATOM 2265 C C . ALA A 1 298 ? -9.567 8.024 27.231 1.00 88.25 298 ALA A C 1
ATOM 2267 O O . ALA A 1 298 ? -10.077 7.058 27.795 1.00 88.25 298 ALA A O 1
ATOM 2268 N N . ASN A 1 299 ? -8.237 8.180 27.181 1.00 85.50 299 ASN A N 1
ATOM 2269 C CA . ASN A 1 299 ? -7.284 7.218 27.744 1.00 85.50 299 ASN A CA 1
ATOM 2270 C C . ASN A 1 299 ? -7.306 7.142 29.287 1.00 85.50 299 ASN A C 1
ATOM 2272 O O . ASN A 1 299 ? -6.625 6.286 29.854 1.00 85.50 299 ASN A O 1
ATOM 2276 N N . ASN A 1 300 ? -7.996 8.043 29.990 1.00 85.50 300 ASN A N 1
ATOM 2277 C CA . ASN A 1 300 ? -8.210 7.955 31.437 1.00 85.50 300 ASN A CA 1
ATOM 2278 C C . ASN A 1 300 ? -9.578 7.338 31.748 1.00 85.50 300 ASN A C 1
ATOM 2280 O O . ASN A 1 300 ? -9.633 6.416 32.554 1.00 85.50 300 ASN A O 1
ATOM 2284 N N . GLU A 1 301 ? -10.632 7.740 31.032 1.00 84.75 301 GLU A N 1
ATOM 2285 C CA . GLU A 1 301 ? -11.972 7.137 31.124 1.00 84.75 301 GLU A CA 1
ATOM 2286 C C . GLU A 1 301 ? -11.922 5.620 30.828 1.00 84.75 301 GLU A C 1
ATOM 2288 O O . GLU A 1 301 ? -12.489 4.827 31.577 1.00 84.75 301 GLU A O 1
ATOM 2293 N N . GLN A 1 302 ? -11.129 5.192 29.834 1.00 79.06 302 GLN A N 1
ATOM 2294 C CA . GLN A 1 302 ? -10.825 3.776 29.564 1.00 79.06 302 GLN A CA 1
ATOM 2295 C C . GLN A 1 302 ? -10.205 3.051 30.775 1.00 79.06 302 GLN A C 1
ATOM 2297 O O . GLN A 1 302 ? -10.616 1.942 31.109 1.00 79.06 302 GLN A O 1
ATOM 2302 N N . LYS A 1 303 ? -9.218 3.660 31.451 1.00 75.31 303 LYS A N 1
ATOM 2303 C CA . LYS A 1 303 ? -8.547 3.050 32.617 1.00 75.31 303 LYS A CA 1
ATOM 2304 C C . LYS A 1 303 ? -9.470 2.956 33.822 1.00 75.31 303 LYS A C 1
ATOM 2306 O O . LYS A 1 303 ? -9.401 1.971 34.545 1.00 75.31 303 LYS A O 1
ATOM 2311 N N . GLU A 1 304 ? -10.302 3.971 34.042 1.00 76.81 304 GLU A N 1
ATOM 2312 C CA . GLU A 1 304 ? -11.304 3.958 35.108 1.00 76.81 304 GLU A CA 1
ATOM 2313 C C . GLU A 1 304 ? -12.308 2.823 34.871 1.00 76.81 304 GLU A C 1
ATOM 2315 O O . GLU A 1 304 ? -12.580 2.065 35.797 1.00 76.81 304 GLU A O 1
ATOM 2320 N N . TYR A 1 305 ? -12.749 2.606 33.626 1.00 68.56 305 TYR A N 1
ATOM 2321 C CA . TYR A 1 305 ? -13.587 1.457 33.260 1.00 68.56 305 TYR A CA 1
ATOM 2322 C C . TYR A 1 305 ? -12.914 0.102 33.548 1.00 68.56 305 TYR A C 1
ATOM 2324 O O . TYR A 1 305 ? -13.533 -0.775 34.150 1.00 68.56 305 TYR A O 1
ATOM 2332 N N . PHE A 1 306 ? -11.628 -0.053 33.206 1.00 62.50 306 PHE A N 1
ATOM 2333 C CA . PHE A 1 306 ? -10.851 -1.273 33.483 1.00 62.50 306 PHE A CA 1
ATOM 2334 C C . PHE A 1 306 ? -10.754 -1.642 34.978 1.00 62.50 306 PHE A C 1
ATOM 2336 O O . PHE A 1 306 ? -10.497 -2.801 35.292 1.00 62.50 306 PHE A O 1
ATOM 2343 N N . VAL A 1 307 ? -10.980 -0.707 35.912 1.00 58.44 307 VAL A N 1
ATOM 2344 C CA . VAL A 1 307 ? -10.998 -0.995 37.363 1.00 58.44 307 VAL A CA 1
ATOM 2345 C C . VAL A 1 307 ? -12.281 -1.726 37.799 1.00 58.44 307 VAL A C 1
ATOM 2347 O O . VAL A 1 307 ? -12.285 -2.377 38.843 1.00 58.44 307 VAL A O 1
ATOM 2350 N N . TYR A 1 308 ? -13.358 -1.661 37.009 1.00 54.50 308 TYR A N 1
ATOM 2351 C CA . TYR A 1 308 ? -14.669 -2.227 37.358 1.00 54.50 308 TYR A CA 1
ATOM 2352 C C . TYR A 1 308 ? -14.976 -3.589 36.714 1.00 54.50 308 TYR A C 1
ATOM 2354 O O . TYR A 1 308 ? -16.016 -4.175 37.015 1.00 54.50 308 TYR A O 1
ATOM 2362 N N . LEU A 1 309 ? -14.095 -4.111 35.855 1.00 55.94 309 LEU A N 1
ATOM 2363 C CA . LEU A 1 309 ? -14.345 -5.332 35.086 1.00 55.94 309 LEU A CA 1
ATOM 2364 C C . LEU A 1 309 ? -13.789 -6.594 35.771 1.00 55.94 309 LEU A C 1
ATOM 2366 O O . LEU A 1 309 ? -12.605 -6.697 36.083 1.00 55.94 309 LEU A O 1
ATOM 2370 N N . TYR A 1 310 ? -14.667 -7.583 35.952 1.00 48.12 310 TYR A N 1
ATOM 2371 C CA . TYR A 1 310 ? -14.334 -8.989 36.217 1.00 48.12 310 TYR A CA 1
ATOM 2372 C C . TYR A 1 310 ? -14.861 -9.836 35.044 1.00 48.12 310 TYR A C 1
ATOM 2374 O O . TYR A 1 310 ? -15.861 -9.461 34.432 1.00 48.12 310 TYR A O 1
ATOM 2382 N N . PRO A 1 311 ? -14.196 -10.948 34.684 1.00 50.38 311 PRO A N 1
ATOM 2383 C CA . PRO A 1 311 ? -14.203 -11.419 33.303 1.00 50.38 311 PRO A CA 1
ATOM 2384 C C . PRO A 1 311 ? -15.488 -12.144 32.882 1.00 50.38 311 PRO A C 1
ATOM 2386 O O . PRO A 1 311 ? -15.817 -13.213 33.398 1.00 50.38 311 PRO A O 1
ATOM 2389 N N . ALA A 1 312 ? -16.113 -11.618 31.831 1.00 40.56 312 ALA A N 1
ATOM 2390 C CA . ALA A 1 312 ? -16.837 -12.393 30.829 1.00 40.56 312 ALA A CA 1
ATOM 2391 C C . ALA A 1 312 ? -16.082 -12.255 29.495 1.00 40.56 312 ALA A C 1
ATOM 2393 O O . ALA A 1 312 ? -15.515 -11.199 29.222 1.00 40.56 312 ALA A O 1
ATOM 2394 N N . VAL A 1 313 ? -16.044 -13.308 28.674 1.00 42.53 313 VAL A N 1
ATOM 2395 C CA . VAL A 1 313 ? -15.479 -13.223 27.315 1.00 42.53 313 VAL A CA 1
ATOM 2396 C C . VAL A 1 313 ? -16.586 -12.771 26.370 1.00 42.53 313 VAL A C 1
ATOM 2398 O O . VAL A 1 313 ? -17.658 -13.373 26.356 1.00 42.53 313 VAL A O 1
ATOM 2401 N N . LYS A 1 314 ? -16.312 -11.719 25.599 1.00 47.94 314 LYS A N 1
ATOM 2402 C CA . LYS A 1 314 ? -17.255 -11.020 24.718 1.00 47.94 314 LYS A CA 1
ATOM 2403 C C . LYS A 1 314 ? -16.706 -10.984 23.297 1.00 47.94 314 LYS A C 1
ATOM 2405 O O . LYS A 1 314 ? -15.494 -11.079 23.129 1.00 47.94 314 LYS A O 1
ATOM 2410 N N . THR A 1 315 ? -17.576 -10.908 22.288 1.00 44.00 315 THR A N 1
ATOM 2411 C CA . THR A 1 315 ? -17.166 -11.111 20.884 1.00 44.00 315 THR A CA 1
ATOM 2412 C C . THR A 1 315 ? -17.944 -10.223 19.899 1.00 44.00 315 THR A C 1
ATOM 2414 O O . THR A 1 315 ? -19.174 -10.127 19.961 1.00 44.00 315 THR A O 1
ATOM 2417 N N . CYS A 1 316 ? -17.223 -9.609 18.965 1.00 46.19 316 CYS A N 1
ATOM 2418 C CA . CYS A 1 316 ? -17.710 -8.782 17.856 1.00 46.19 316 CYS A CA 1
ATOM 2419 C C . CYS A 1 316 ? -17.469 -9.518 16.517 1.00 46.19 316 CYS A C 1
ATOM 2421 O O . CYS A 1 316 ? -16.887 -10.606 16.509 1.00 46.19 316 CYS A O 1
ATOM 2423 N N . LYS A 1 317 ? -17.946 -9.002 15.373 1.00 43.22 317 LYS A N 1
ATOM 2424 C CA . LYS A 1 317 ? -17.782 -9.715 14.089 1.00 43.22 317 LYS A CA 1
ATOM 2425 C C . LYS A 1 317 ? -16.339 -9.717 13.598 1.00 43.22 317 LYS A C 1
ATOM 2427 O O . LYS A 1 317 ? -15.711 -8.665 13.459 1.00 43.22 317 LYS A O 1
ATOM 2432 N N . LEU A 1 318 ? -15.877 -10.907 13.217 1.00 41.28 318 LEU A N 1
ATOM 2433 C CA . LEU A 1 318 ? -14.659 -11.082 12.439 1.00 41.28 318 LEU A CA 1
ATOM 2434 C C . LEU A 1 318 ? -15.033 -11.394 10.984 1.00 41.28 318 LEU A C 1
ATOM 2436 O O . LEU A 1 318 ? -15.580 -12.453 10.681 1.00 41.28 318 LEU A O 1
ATOM 2440 N N . ALA A 1 319 ? -14.756 -10.448 10.090 1.00 42.22 319 ALA A N 1
ATOM 2441 C CA . ALA A 1 319 ? -14.865 -10.621 8.648 1.00 42.22 319 ALA A CA 1
ATOM 2442 C C . ALA A 1 319 ? -13.458 -10.867 8.089 1.00 42.22 319 ALA A C 1
ATOM 2444 O O . ALA A 1 319 ? -12.679 -9.941 7.861 1.00 42.22 319 ALA A O 1
ATOM 2445 N N . CYS A 1 320 ? -13.101 -12.134 7.929 1.00 41.88 320 CYS A N 1
ATOM 2446 C CA . CYS A 1 320 ? -11.843 -12.517 7.295 1.00 41.88 320 CYS A CA 1
ATOM 2447 C C . CYS A 1 320 ? -11.938 -12.282 5.772 1.00 41.88 320 CYS A C 1
ATOM 2449 O O . CYS A 1 320 ? -13.048 -12.368 5.271 1.00 41.88 320 CYS A O 1
ATOM 2451 N N . LEU A 1 321 ? -10.854 -11.956 5.049 1.00 46.88 321 LEU A N 1
ATOM 2452 C CA . LEU A 1 321 ? -10.890 -11.297 3.725 1.00 46.88 321 LEU A CA 1
ATOM 2453 C C . LEU A 1 321 ? -9.704 -11.797 2.760 1.00 46.88 321 LEU A C 1
ATOM 2455 O O . LEU A 1 321 ? -8.574 -11.938 3.198 1.00 46.88 321 LEU A O 1
ATOM 2459 N N . ALA A 1 322 ? -9.960 -12.065 1.448 1.00 39.09 322 ALA A N 1
ATOM 2460 C CA . ALA A 1 322 ? -9.134 -12.597 0.319 1.00 39.09 322 ALA A CA 1
ATOM 2461 C C . ALA A 1 322 ? -9.478 -12.095 -1.142 1.00 39.09 322 ALA A C 1
ATOM 2463 O O . ALA A 1 322 ? -10.178 -12.807 -1.871 1.00 39.09 322 ALA A O 1
ATOM 2464 N N . LEU A 1 323 ? -9.085 -10.876 -1.555 1.00 40.88 323 LEU A N 1
ATOM 2465 C CA . LEU A 1 323 ? -9.517 -10.092 -2.750 1.00 40.88 323 LEU A CA 1
ATOM 2466 C C . LEU A 1 323 ? -9.386 -10.862 -4.071 1.00 40.88 323 LEU A C 1
ATOM 2468 O O . LEU A 1 323 ? -8.253 -11.191 -4.471 1.00 40.88 323 LEU A O 1
#

Secondary structure (DSSP, 8-state):
-----TT-----HHHHTTSTTS-SS------HHHHHHHHHTB-BSBPPGGG---TTS---B-B--BS---------------------B--SSEEEEEEEEE-----SS--TTTTHHHHHHHHTT-----TTT-HHHHHHHEEEEEE-SS-BSSS----EE-GGGHHHHHHHHS--B---S-SSTHHIIIIIS---EEE--B-SSS--TTTTSTT-SHHHIIIII-TTSHHHHHHHHHHHHHHHHHHH-SS----HHHHHHHHHHHHHHHHHHTTTSS--SHHHHHHHHHHHHHHHHHHHHHHHHHTS-------EEEEE---

Mean predicted aligned error: 9.15 Å

InterPro domains:
  IPR036757 Transferrin receptor-like, dimerisation domain superfamily [SSF47672] (253-304)
  IPR039373 Transferrin receptor protein 1/Glutamate carboxypeptidase 2-like [PTHR10404] (125-303)
  IPR046450 PA domain superfamily [SSF52025] (2-86)

Solvent-accessible surface area (backbone atoms only — not comparable to full-atom values): 18465 Å² total; per-residue (Å²): 139,78,59,96,51,94,91,54,91,73,80,52,72,73,57,46,69,68,42,94,86,44,80,93,61,95,82,81,93,72,55,77,66,59,49,41,55,54,39,58,44,37,28,65,53,74,44,57,82,93,66,49,72,62,94,89,54,54,75,39,39,70,30,76,36,83,59,82,88,85,88,87,84,85,85,81,91,71,94,74,91,83,81,53,53,72,44,74,49,84,20,84,74,35,73,71,34,35,30,36,36,37,20,47,66,72,50,87,62,69,14,36,32,57,15,43,26,9,42,50,32,26,72,79,67,39,23,11,73,63,60,73,88,34,48,76,55,42,66,73,27,48,66,33,41,39,32,25,42,42,21,40,61,32,94,39,76,56,35,23,29,39,46,37,46,49,59,55,45,34,76,76,67,68,56,80,44,68,72,82,71,71,90,54,79,56,31,54,40,42,74,71,55,63,36,49,34,36,38,41,29,22,29,74,75,99,69,61,103,36,67,91,33,89,60,23,29,64,70,43,33,54,68,65,38,37,67,80,49,60,54,38,55,48,44,32,49,54,51,53,50,51,49,51,46,61,22,36,43,95,62,68,72,63,35,54,58,44,40,36,48,52,55,53,51,52,49,56,55,51,55,65,73,40,66,92,56,95,69,75,64,65,67,58,52,50,55,37,51,52,48,38,52,52,27,53,48,52,66,43,56,54,53,59,53,61,74,75,67,76,94,77,94,55,36,28,13,41,30,27,16,37,54

pLDDT: mean 81.8, std 13.72, range [39.09, 97.81]